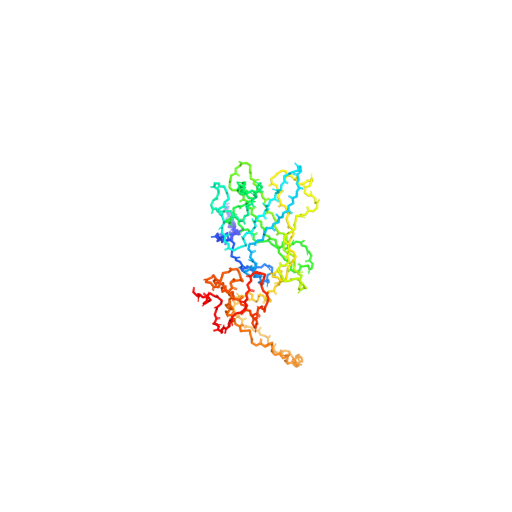Protein AF-L8H7G8-F1 (afdb_monomer_lite)

Secondary structure (DSSP, 8-state):
----------------------S--SEEEETTEEEE-TTPPPEEEEEEETTEEEEEEE-SSS-EEETTEEEEEEEEEETTEEEEEEEEGGG-EEEE--STT---EEEEEE-SSSSPPEEEEEEEE-TT-SS-EEEE-TTGGGSPTTEEEEEEEEGGGS-SE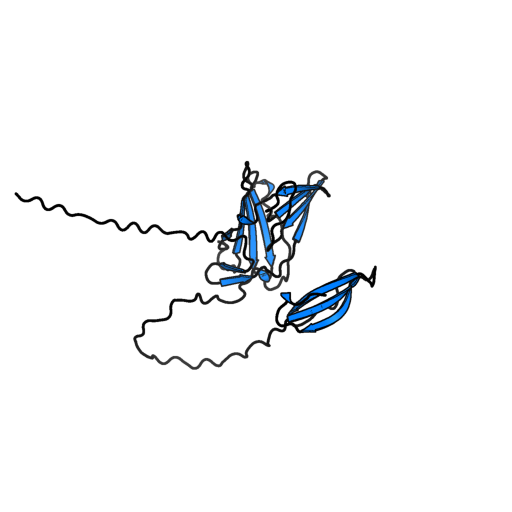E----PPP------PPP---PPPPPPPPPP-EEEEEEEESS-TT-EEEEEEESS--SEETTEEEEEEEEESSGGG---

Structure (mmCIF, N/CA/C/O backbone):
data_AF-L8H7G8-F1
#
_entry.id   AF-L8H7G8-F1
#
loop_
_atom_site.group_PDB
_atom_site.id
_atom_site.type_symbol
_atom_site.label_atom_id
_atom_site.label_alt_id
_atom_site.label_comp_id
_atom_site.label_asym_id
_atom_site.label_entity_id
_atom_site.label_seq_id
_atom_site.pdbx_PDB_ins_code
_atom_site.Cartn_x
_atom_site.Cartn_y
_atom_site.Cartn_z
_atom_site.occupancy
_atom_site.B_iso_or_equiv
_atom_site.auth_seq_id
_atom_site.auth_comp_id
_atom_site.auth_asym_id
_atom_site.auth_atom_id
_atom_site.pdbx_PDB_model_num
ATOM 1 N N . MET A 1 1 ? 37.601 -41.807 48.853 1.00 40.69 1 MET A N 1
ATOM 2 C CA . MET A 1 1 ? 37.490 -40.482 48.204 1.00 40.69 1 MET A CA 1
ATOM 3 C C . MET A 1 1 ? 36.525 -40.602 47.031 1.00 40.69 1 MET A C 1
ATOM 5 O O . MET A 1 1 ? 36.934 -40.959 45.937 1.00 40.69 1 MET A O 1
ATOM 9 N N . THR A 1 2 ? 35.233 -40.406 47.273 1.00 36.12 2 THR A N 1
ATOM 10 C CA . THR A 1 2 ? 34.174 -40.470 46.256 1.00 36.12 2 THR A CA 1
ATOM 11 C C . THR A 1 2 ? 33.926 -39.062 45.721 1.00 36.12 2 THR A C 1
ATOM 13 O O . THR A 1 2 ? 33.506 -38.177 46.460 1.00 36.12 2 THR A O 1
ATOM 16 N N . LYS A 1 3 ? 34.254 -38.826 44.445 1.00 38.16 3 LYS A N 1
ATOM 17 C CA . LYS A 1 3 ? 33.957 -37.567 43.752 1.00 38.16 3 LYS A CA 1
ATOM 18 C C . LYS A 1 3 ? 32.500 -37.597 43.287 1.00 38.16 3 LYS A C 1
ATOM 20 O O . LYS A 1 3 ? 32.173 -38.339 42.366 1.00 38.16 3 LYS A O 1
ATOM 25 N N . SER A 1 4 ? 31.646 -36.792 43.912 1.00 35.59 4 SER A N 1
ATOM 26 C CA . SER A 1 4 ? 30.308 -36.491 43.397 1.00 35.59 4 SER A CA 1
ATOM 27 C C . SER A 1 4 ? 30.425 -35.547 42.202 1.00 35.59 4 SER A C 1
ATOM 29 O O . SER A 1 4 ? 30.935 -34.436 42.339 1.00 35.59 4 SER A O 1
ATOM 31 N N . ALA A 1 5 ? 29.963 -35.986 41.033 1.00 39.31 5 ALA A N 1
ATOM 32 C CA . ALA A 1 5 ? 29.790 -35.131 39.866 1.00 39.31 5 ALA A CA 1
ATOM 33 C C . ALA A 1 5 ? 28.376 -34.536 39.894 1.00 39.31 5 ALA A C 1
ATOM 35 O O . ALA A 1 5 ? 27.388 -35.267 39.879 1.00 39.31 5 ALA A O 1
ATOM 36 N N . ILE A 1 6 ? 28.282 -33.208 39.959 1.00 40.91 6 ILE A N 1
ATOM 37 C CA . ILE A 1 6 ? 27.024 -32.474 39.805 1.00 40.91 6 ILE A CA 1
ATOM 38 C C . ILE A 1 6 ? 26.785 -32.321 38.302 1.00 40.91 6 ILE A C 1
ATOM 40 O O . ILE A 1 6 ? 27.513 -31.600 37.623 1.00 40.91 6 ILE A O 1
ATOM 44 N N . VAL A 1 7 ? 25.782 -33.022 37.778 1.00 38.50 7 VAL A N 1
ATOM 45 C CA . VAL A 1 7 ? 25.320 -32.855 36.396 1.00 38.50 7 VAL A CA 1
ATOM 46 C C . VAL A 1 7 ? 24.325 -31.695 36.378 1.00 38.50 7 VAL A C 1
ATOM 48 O O . VAL A 1 7 ? 23.184 -31.836 36.812 1.00 38.50 7 VAL A O 1
ATOM 51 N N . ALA A 1 8 ? 24.767 -30.527 35.915 1.00 40.47 8 ALA A N 1
ATOM 52 C CA . ALA A 1 8 ? 23.897 -29.377 35.693 1.00 40.47 8 ALA A CA 1
ATOM 53 C C . ALA A 1 8 ? 23.213 -29.512 34.325 1.00 40.47 8 ALA A C 1
ATOM 55 O O . ALA A 1 8 ? 23.873 -29.524 33.287 1.00 40.47 8 ALA A O 1
ATOM 56 N N . THR A 1 9 ? 21.885 -29.622 34.325 1.00 39.22 9 THR A N 1
ATOM 57 C CA . THR A 1 9 ? 21.078 -29.653 33.099 1.00 39.22 9 THR A CA 1
ATOM 58 C C . THR A 1 9 ? 20.724 -28.216 32.724 1.00 39.22 9 THR A C 1
ATOM 60 O O . THR A 1 9 ? 19.925 -27.577 33.404 1.00 39.22 9 THR A O 1
ATOM 63 N N . PHE A 1 10 ? 21.336 -27.686 31.665 1.00 36.03 10 PHE A N 1
ATOM 64 C CA . PHE A 1 10 ? 20.986 -26.376 31.120 1.00 36.03 10 PHE A CA 1
ATOM 65 C C . PHE A 1 10 ? 19.764 -26.518 30.210 1.00 36.03 10 PHE A C 1
ATOM 67 O O . PHE A 1 10 ? 19.859 -27.043 29.102 1.00 36.03 10 PHE A O 1
ATOM 74 N N . VAL A 1 11 ? 18.608 -26.043 30.673 1.00 36.00 11 VAL A N 1
ATOM 75 C CA . VAL A 1 11 ? 17.432 -25.858 29.818 1.00 36.00 11 VAL A CA 1
ATOM 76 C C . VAL A 1 11 ? 17.654 -24.577 29.019 1.00 36.00 11 VAL A C 1
ATOM 78 O O . VAL A 1 11 ? 17.451 -23.471 29.517 1.00 36.00 11 VAL A O 1
ATOM 81 N N . VAL A 1 12 ? 18.125 -24.721 27.781 1.00 39.41 12 VAL A N 1
ATOM 82 C CA . VAL A 1 12 ? 18.197 -23.606 26.835 1.00 39.41 12 VAL A CA 1
ATOM 83 C C . VAL A 1 12 ? 16.775 -23.326 26.357 1.00 39.41 12 VAL A C 1
ATOM 85 O O . VAL A 1 12 ? 16.217 -24.073 25.556 1.00 39.41 12 VAL A O 1
ATOM 88 N N . LEU A 1 13 ? 16.179 -22.247 26.867 1.00 35.09 13 LEU A N 1
ATOM 89 C CA . LEU A 1 13 ? 14.982 -21.639 26.293 1.00 35.09 13 LEU A CA 1
ATOM 90 C C . LEU A 1 13 ? 15.353 -21.086 24.914 1.00 35.09 13 LEU A C 1
ATOM 92 O O . LEU A 1 13 ? 15.759 -19.934 24.771 1.00 35.09 13 LEU A O 1
ATOM 96 N N . VAL A 1 14 ? 15.252 -21.929 23.889 1.00 33.34 14 VAL A N 1
ATOM 97 C CA . VAL A 1 14 ? 15.253 -21.465 22.505 1.00 33.34 14 VAL A CA 1
ATOM 98 C C . VAL A 1 14 ? 13.929 -20.735 22.320 1.00 33.34 14 VAL A C 1
ATOM 100 O O . VAL A 1 14 ? 12.875 -21.360 22.214 1.00 33.34 14 VAL A O 1
ATOM 103 N N . ALA A 1 15 ? 13.972 -19.403 22.343 1.00 36.03 15 ALA A N 1
ATOM 104 C CA . ALA A 1 15 ? 12.866 -18.587 21.876 1.00 36.03 15 ALA A CA 1
ATOM 105 C C . ALA A 1 15 ? 12.671 -18.909 20.390 1.00 36.03 15 ALA A C 1
ATOM 107 O O . ALA A 1 15 ? 13.377 -18.392 19.525 1.00 36.03 15 ALA A O 1
ATOM 108 N N . VAL A 1 16 ? 11.758 -19.834 20.101 1.00 32.34 16 VAL A N 1
ATOM 109 C CA . VAL A 1 16 ? 11.295 -20.082 18.743 1.00 32.34 16 VAL A CA 1
ATOM 110 C C . VAL A 1 16 ? 10.489 -18.850 18.364 1.00 32.34 16 VAL A C 1
ATOM 112 O O . VAL A 1 16 ? 9.306 -18.738 18.682 1.00 32.34 16 VAL A O 1
ATOM 115 N N . SER A 1 17 ? 11.146 -17.887 17.722 1.00 35.25 17 SER A N 1
ATOM 116 C CA . SER A 1 17 ? 10.448 -16.891 16.925 1.00 35.25 17 SER A CA 1
ATOM 117 C C . SER A 1 17 ? 9.691 -17.672 15.862 1.00 35.25 17 SER A C 1
ATOM 119 O O . SER A 1 17 ? 10.284 -18.144 14.893 1.00 35.25 17 SER A O 1
ATOM 121 N N . VAL A 1 18 ? 8.395 -17.885 16.083 1.00 29.55 18 VAL A N 1
ATOM 122 C CA . VAL A 1 18 ? 7.508 -18.430 15.062 1.00 29.55 18 VAL A CA 1
ATOM 123 C C . VAL A 1 18 ? 7.465 -17.379 13.963 1.00 29.55 18 VAL A C 1
ATOM 125 O O . VAL A 1 18 ? 6.725 -16.400 14.043 1.00 29.55 18 VAL A O 1
ATOM 128 N N . VAL A 1 19 ? 8.318 -17.542 12.957 1.00 34.47 19 VAL A N 1
ATOM 129 C CA . VAL A 1 19 ? 8.182 -16.819 11.701 1.00 34.47 19 VAL A CA 1
ATOM 130 C C . VAL A 1 19 ? 6.978 -17.453 11.023 1.00 34.47 19 VAL A C 1
ATOM 132 O O . VAL A 1 19 ? 7.095 -18.460 10.329 1.00 34.47 19 VAL A O 1
ATOM 135 N N . VAL A 1 20 ? 5.791 -16.914 11.308 1.00 34.62 20 VAL A N 1
ATOM 136 C CA . VAL 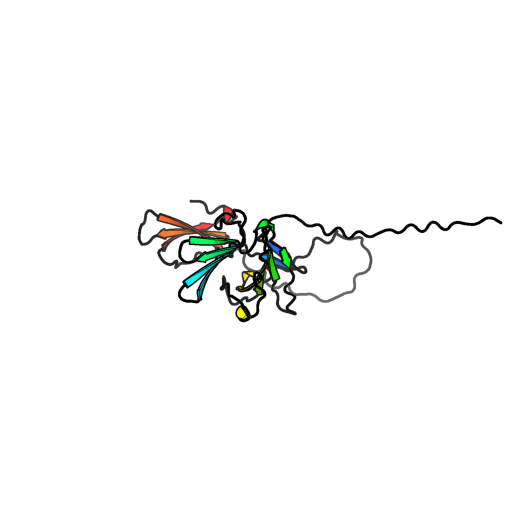A 1 20 ? 4.592 -17.210 10.527 1.00 34.62 20 VAL A CA 1
ATOM 137 C C . VAL A 1 20 ? 4.853 -16.623 9.148 1.00 34.62 20 VAL A C 1
ATOM 139 O O . VAL A 1 20 ? 4.704 -15.426 8.922 1.00 34.62 20 VAL A O 1
ATOM 142 N N . GLN A 1 21 ? 5.347 -17.466 8.251 1.00 37.34 21 GLN A N 1
ATOM 143 C CA . GLN A 1 21 ? 5.589 -17.126 6.862 1.00 37.34 21 GLN A CA 1
ATOM 144 C C . GLN A 1 21 ? 4.241 -17.149 6.135 1.00 37.34 21 GLN A C 1
ATOM 146 O O . GLN A 1 21 ? 3.824 -18.159 5.579 1.00 37.34 21 GLN A O 1
ATOM 151 N N . ALA A 1 22 ? 3.532 -16.029 6.207 1.00 36.34 22 ALA A N 1
ATOM 152 C CA . ALA A 1 22 ? 2.385 -15.712 5.376 1.00 36.34 22 ALA A CA 1
ATOM 153 C C . ALA A 1 22 ? 2.662 -14.320 4.805 1.00 36.34 22 ALA A C 1
ATOM 155 O O . ALA A 1 22 ? 3.043 -13.429 5.566 1.00 36.34 22 ALA A O 1
ATOM 156 N N . GLY A 1 23 ? 2.516 -14.130 3.487 1.00 49.00 23 GLY A N 1
ATOM 157 C CA . GLY A 1 23 ? 2.543 -12.789 2.883 1.00 49.00 23 GLY A CA 1
ATOM 158 C C . GLY A 1 23 ? 1.614 -11.835 3.649 1.00 49.00 23 GLY A C 1
ATOM 159 O O . GLY A 1 23 ? 0.759 -12.318 4.393 1.00 49.00 23 GLY A O 1
ATOM 160 N N . PRO A 1 24 ? 1.784 -10.505 3.552 1.00 56.94 24 PRO A N 1
ATOM 161 C CA . PRO A 1 24 ? 1.183 -9.552 4.468 1.00 56.94 24 PRO A CA 1
ATOM 162 C C . PRO A 1 24 ? -0.324 -9.754 4.511 1.00 56.94 24 PRO A C 1
ATOM 164 O O . PRO A 1 24 ? -1.087 -9.392 3.621 1.00 56.94 24 PRO A O 1
ATOM 167 N N . ILE A 1 25 ? -0.739 -10.372 5.607 1.00 69.06 25 ILE A N 1
ATOM 168 C CA . ILE A 1 25 ? -2.124 -10.453 5.999 1.00 69.06 25 ILE A CA 1
ATOM 169 C C . ILE A 1 25 ? -2.516 -9.002 6.253 1.00 69.06 25 ILE A C 1
ATOM 171 O O . ILE A 1 25 ? -1.905 -8.332 7.087 1.00 69.06 25 ILE A O 1
ATOM 175 N N . CYS A 1 26 ? -3.528 -8.504 5.546 1.00 84.12 26 CYS A N 1
ATOM 176 C CA . CYS A 1 26 ? -4.008 -7.129 5.715 1.00 84.12 26 CYS A CA 1
ATOM 177 C C . CYS A 1 26 ? -4.650 -6.844 7.069 1.00 84.12 26 CYS A C 1
ATOM 179 O O . CYS A 1 26 ? -5.067 -5.724 7.352 1.00 84.12 26 CYS A O 1
ATOM 181 N N . ARG A 1 27 ? -4.696 -7.864 7.920 1.00 86.06 27 ARG A N 1
ATOM 182 C CA . ARG A 1 27 ? -5.109 -7.796 9.305 1.00 86.06 27 ARG A CA 1
ATOM 183 C C . ARG A 1 27 ? -4.017 -8.387 10.161 1.00 86.06 27 ARG A C 1
ATOM 185 O O . ARG A 1 27 ? -3.708 -9.569 10.025 1.00 86.06 27 ARG A O 1
ATOM 192 N N . TYR A 1 28 ? -3.460 -7.589 11.058 1.00 82.38 28 TYR A N 1
ATOM 193 C CA . TYR A 1 28 ? -2.387 -8.078 11.907 1.00 82.38 28 TYR A CA 1
ATOM 194 C C . TYR A 1 28 ? -2.461 -7.489 13.316 1.00 82.38 28 TYR A C 1
ATOM 196 O O . TYR A 1 28 ? -2.685 -6.283 13.477 1.00 82.38 28 TYR A O 1
ATOM 204 N N . PRO A 1 29 ? -2.294 -8.322 14.359 1.00 79.25 29 PRO A N 1
ATOM 205 C CA . PRO A 1 29 ? -2.178 -7.834 15.718 1.00 79.25 29 PRO A CA 1
ATOM 206 C C . PRO A 1 29 ? -0.780 -7.246 15.952 1.00 79.25 29 PRO A C 1
ATOM 208 O O . PRO A 1 29 ? 0.226 -7.947 15.868 1.00 79.25 29 PRO A O 1
ATOM 211 N N . VAL A 1 30 ? -0.704 -5.968 16.313 1.00 78.25 30 VAL A N 1
ATOM 212 C CA . VAL A 1 30 ? 0.537 -5.297 16.719 1.00 78.25 30 VAL A CA 1
ATOM 213 C C . VAL A 1 30 ? 0.344 -4.753 18.131 1.00 78.25 30 VAL A C 1
ATOM 215 O O . VAL A 1 30 ? -0.597 -4.011 18.396 1.00 78.25 30 VAL A O 1
ATOM 218 N N . ASN A 1 31 ? 1.217 -5.138 19.067 1.00 74.69 31 ASN A N 1
ATOM 219 C CA . ASN A 1 31 ? 1.194 -4.666 20.461 1.00 74.69 31 ASN A CA 1
ATOM 220 C C . ASN A 1 31 ? -0.173 -4.812 21.173 1.00 74.69 31 ASN A C 1
ATOM 222 O O . ASN A 1 31 ? -0.567 -3.947 21.951 1.00 74.69 31 ASN A O 1
ATOM 226 N N . GLY A 1 32 ? -0.915 -5.894 20.905 1.00 74.31 32 GLY A N 1
ATOM 227 C CA . GLY A 1 32 ? -2.235 -6.137 21.512 1.00 74.31 32 GLY A CA 1
ATOM 228 C C . GLY A 1 32 ? -3.394 -5.369 20.864 1.00 74.31 32 GLY A C 1
ATOM 229 O O . GLY A 1 32 ? -4.529 -5.443 21.333 1.00 74.31 32 GLY A O 1
ATOM 230 N N . TYR A 1 33 ? -3.140 -4.666 19.765 1.00 79.62 33 TYR A N 1
ATOM 231 C CA . TYR A 1 33 ? -4.162 -4.022 18.954 1.00 79.62 33 TYR A CA 1
ATOM 232 C C . TYR A 1 33 ? -4.275 -4.712 17.603 1.00 79.62 33 TYR A C 1
ATOM 234 O O . TYR A 1 33 ? -3.263 -5.041 16.992 1.00 79.62 33 TYR A O 1
ATOM 242 N N . LEU A 1 34 ? -5.501 -4.927 17.130 1.00 83.44 34 LEU A N 1
ATOM 243 C CA . LEU A 1 34 ? -5.730 -5.416 15.775 1.00 83.44 34 LEU A CA 1
ATOM 244 C C . LEU A 1 34 ? -5.797 -4.224 14.823 1.00 83.44 34 LEU A C 1
ATOM 246 O O . LEU A 1 34 ? -6.575 -3.297 15.055 1.00 83.44 34 LEU A O 1
ATOM 250 N N . TYR A 1 35 ? -5.012 -4.287 13.754 1.00 85.69 35 TYR A N 1
ATOM 251 C CA . TYR A 1 35 ? -5.037 -3.338 12.646 1.00 85.69 35 TYR A CA 1
ATOM 252 C C . TYR A 1 35 ? -5.633 -4.008 11.412 1.00 85.69 35 TYR A C 1
ATOM 254 O O . TYR A 1 35 ? -5.415 -5.203 11.212 1.00 85.69 35 TYR A O 1
ATOM 262 N N . ASP A 1 36 ? -6.385 -3.254 10.610 1.00 87.81 36 ASP A N 1
ATOM 263 C CA . ASP A 1 36 ? -6.990 -3.729 9.363 1.00 87.81 36 ASP A CA 1
ATOM 264 C C . ASP A 1 36 ? -6.788 -2.696 8.252 1.00 87.81 36 ASP A C 1
ATOM 266 O O . ASP A 1 36 ? -7.454 -1.662 8.217 1.00 87.81 36 ASP A O 1
ATOM 270 N N . ILE A 1 37 ? -5.872 -3.005 7.337 1.00 88.88 37 ILE A N 1
ATOM 271 C CA . ILE A 1 37 ? -5.591 -2.206 6.142 1.00 88.88 37 ILE A CA 1
ATOM 272 C C . ILE A 1 37 ? -6.238 -2.764 4.879 1.00 88.88 37 ILE A C 1
ATOM 274 O O . ILE A 1 37 ? -5.983 -2.244 3.800 1.00 88.88 37 ILE A O 1
ATOM 278 N N . THR A 1 38 ? -7.113 -3.766 4.990 1.00 85.50 38 THR A N 1
ATOM 279 C CA . THR A 1 38 ? -7.889 -4.283 3.847 1.00 85.50 38 THR A CA 1
ATOM 280 C C . THR A 1 38 ? -8.626 -3.185 3.064 1.00 85.50 38 THR A C 1
ATOM 282 O O . THR A 1 38 ? -8.697 -3.279 1.842 1.00 85.50 38 THR A O 1
ATOM 285 N N . PRO A 1 39 ? -9.156 -2.119 3.703 1.00 84.94 39 PRO A N 1
ATOM 286 C CA . PRO A 1 39 ? -9.807 -1.034 2.968 1.00 84.94 39 PRO A CA 1
ATOM 287 C C . PRO A 1 39 ? -8.857 -0.162 2.133 1.00 84.94 39 PRO A C 1
ATOM 289 O O . PRO A 1 39 ? -9.328 0.624 1.309 1.00 84.94 39 PRO A O 1
ATOM 292 N N . LEU A 1 40 ? -7.541 -0.246 2.358 1.00 83.31 40 LEU A N 1
ATOM 293 C CA . LEU A 1 40 ? -6.572 0.491 1.559 1.00 83.31 40 LEU A CA 1
ATOM 294 C C . LEU A 1 40 ? -6.450 -0.161 0.182 1.00 83.31 40 LEU A C 1
ATOM 296 O O . LEU A 1 40 ? -6.107 -1.332 0.046 1.00 83.31 40 LEU A O 1
ATOM 300 N N . GLN A 1 41 ? -6.722 0.632 -0.848 1.00 76.44 41 GLN A N 1
ATOM 301 C CA . GLN A 1 41 ? -6.501 0.240 -2.235 1.00 76.44 41 GLN A CA 1
ATOM 302 C C . GLN A 1 41 ? -5.079 0.591 -2.672 1.00 76.44 41 GLN A C 1
ATOM 304 O O . GLN A 1 41 ? -4.361 1.326 -1.985 1.00 76.44 41 GLN A O 1
ATOM 309 N N . ALA A 1 42 ? -4.700 0.080 -3.844 1.00 75.44 42 ALA A N 1
ATOM 310 C CA . ALA A 1 42 ? -3.478 0.466 -4.527 1.00 75.44 42 ALA A CA 1
ATOM 311 C C . ALA A 1 42 ? -3.333 1.992 -4.564 1.00 75.44 42 ALA A C 1
ATOM 313 O O . ALA A 1 42 ? -4.232 2.695 -5.033 1.00 75.44 42 ALA A O 1
ATOM 314 N N . TYR A 1 43 ? -2.209 2.501 -4.063 1.00 78.00 43 TYR A N 1
ATOM 315 C CA . TYR A 1 43 ? -1.990 3.940 -3.961 1.00 78.00 43 TYR A CA 1
ATOM 316 C C . TYR A 1 43 ? -0.743 4.357 -4.746 1.00 78.00 43 TYR A C 1
ATOM 318 O O . TYR A 1 43 ? 0.363 3.934 -4.389 1.00 78.00 43 TYR A O 1
ATOM 326 N N . PRO A 1 44 ? -0.894 5.175 -5.806 1.00 81.12 44 PRO A N 1
ATOM 327 C CA . PRO A 1 44 ? 0.232 5.734 -6.530 1.00 81.12 44 PRO A CA 1
ATOM 328 C C . PRO A 1 44 ? 0.738 7.013 -5.849 1.00 81.12 44 PRO A C 1
ATOM 330 O O . PRO A 1 44 ? -0.019 7.940 -5.564 1.00 81.12 44 PRO A O 1
ATOM 333 N N . VAL A 1 45 ? 2.046 7.097 -5.649 1.00 81.31 45 VAL A N 1
ATOM 334 C CA . VAL A 1 45 ? 2.765 8.306 -5.239 1.00 81.31 45 VAL A CA 1
ATOM 335 C C . VAL A 1 45 ? 3.586 8.772 -6.421 1.00 81.31 45 VAL A C 1
ATOM 337 O O . VAL A 1 45 ? 4.353 7.993 -6.977 1.00 81.31 45 VAL A O 1
ATOM 340 N N . GLN A 1 46 ? 3.430 10.032 -6.814 1.00 82.44 46 GLN A N 1
ATOM 341 C CA . GLN A 1 46 ? 4.134 10.592 -7.963 1.00 82.44 46 GLN A CA 1
ATOM 342 C C . GLN A 1 46 ? 5.012 11.756 -7.535 1.00 82.44 46 GLN A C 1
ATOM 344 O O . GLN A 1 46 ? 4.579 12.618 -6.770 1.00 82.44 46 GLN A O 1
ATOM 349 N N . TRP A 1 47 ? 6.227 11.809 -8.068 1.00 77.75 47 TRP A N 1
ATOM 350 C CA . TRP A 1 47 ? 7.084 12.979 -7.950 1.00 77.75 47 TRP A CA 1
ATOM 351 C C . TRP A 1 47 ? 7.955 13.144 -9.190 1.00 77.75 47 TRP A C 1
ATOM 353 O O . TRP A 1 47 ? 8.247 12.194 -9.915 1.00 77.75 47 TRP A O 1
ATOM 363 N N . ASN A 1 48 ? 8.373 14.383 -9.432 1.00 77.38 48 ASN A N 1
ATOM 364 C CA . ASN A 1 48 ? 9.269 14.710 -10.530 1.00 77.38 48 ASN A CA 1
ATOM 365 C C . ASN A 1 48 ? 10.682 14.883 -9.983 1.00 77.38 48 ASN A C 1
ATOM 367 O O . ASN A 1 48 ? 10.907 15.597 -9.007 1.00 77.38 48 ASN A O 1
ATOM 371 N N . THR A 1 49 ? 11.655 14.232 -10.603 1.00 70.50 49 THR A N 1
ATOM 372 C CA . THR A 1 49 ? 13.066 14.344 -10.228 1.00 70.50 49 THR A CA 1
ATOM 373 C C . THR A 1 49 ? 13.910 14.298 -11.492 1.00 70.50 49 THR A C 1
ATOM 375 O O . THR A 1 49 ? 13.706 13.443 -12.346 1.00 70.50 49 THR A O 1
ATOM 378 N N . PHE A 1 50 ? 14.813 15.271 -11.651 1.00 71.94 50 PHE A N 1
ATOM 379 C CA . PHE A 1 50 ? 15.663 15.429 -12.844 1.00 71.94 50 PHE A CA 1
ATOM 380 C C . PHE A 1 50 ? 14.899 15.403 -14.186 1.00 71.94 50 PHE A C 1
ATOM 382 O O . PHE A 1 50 ? 15.380 14.855 -15.172 1.00 71.94 50 PHE A O 1
ATOM 389 N N . GLY A 1 51 ? 13.692 15.978 -14.228 1.00 76.94 51 GLY A N 1
ATOM 390 C CA . GLY A 1 51 ? 12.860 16.004 -15.439 1.00 76.94 51 GLY A CA 1
ATOM 391 C C . GLY A 1 51 ? 12.181 14.673 -15.785 1.00 76.94 51 GLY A C 1
ATOM 392 O O . GLY A 1 51 ? 11.559 14.575 -16.838 1.00 76.94 51 GLY A O 1
ATOM 393 N N . GLN A 1 52 ? 12.267 13.666 -14.911 1.00 79.06 52 GLN A N 1
ATOM 394 C CA . GLN A 1 52 ? 11.550 12.397 -15.037 1.00 79.06 52 GLN A CA 1
ATOM 395 C C . GLN A 1 52 ? 10.440 12.303 -13.988 1.00 79.06 52 GLN A C 1
ATOM 397 O O . GLN A 1 52 ? 10.634 12.684 -12.831 1.00 79.06 52 GLN A O 1
ATOM 402 N N . THR A 1 53 ? 9.284 11.773 -14.390 1.00 82.06 53 THR A N 1
ATOM 403 C CA . THR A 1 53 ? 8.192 11.431 -13.472 1.00 82.06 53 THR A CA 1
ATOM 404 C C . THR A 1 53 ? 8.404 10.021 -12.948 1.00 82.06 53 THR A C 1
ATOM 406 O O . THR A 1 53 ? 8.406 9.052 -13.712 1.00 82.06 53 THR A O 1
ATOM 409 N N . ILE A 1 54 ? 8.573 9.925 -11.635 1.00 83.31 54 ILE A N 1
ATOM 410 C CA . ILE A 1 54 ? 8.664 8.671 -10.905 1.00 83.31 54 ILE A CA 1
ATOM 411 C C . ILE A 1 54 ? 7.308 8.420 -10.259 1.00 83.31 54 ILE A C 1
ATOM 413 O O . ILE A 1 54 ? 6.771 9.293 -9.574 1.00 83.31 54 ILE A O 1
ATOM 417 N N . VAL A 1 55 ? 6.760 7.227 -10.480 1.00 86.12 55 VAL A N 1
ATOM 418 C CA . VAL A 1 55 ? 5.528 6.772 -9.831 1.00 86.12 55 VAL A CA 1
ATOM 419 C C . VAL A 1 55 ? 5.853 5.552 -8.992 1.00 86.12 55 VAL A C 1
ATOM 421 O O . VAL A 1 55 ? 6.389 4.580 -9.505 1.00 86.12 55 VAL A O 1
ATOM 424 N N . VAL A 1 56 ? 5.520 5.571 -7.711 1.00 88.50 56 VAL A N 1
ATOM 425 C CA . VAL A 1 56 ? 5.591 4.397 -6.845 1.00 88.50 56 VAL A CA 1
ATOM 426 C C . VAL A 1 56 ? 4.185 3.935 -6.534 1.00 88.50 56 VAL A C 1
ATOM 428 O O . VAL A 1 56 ? 3.383 4.714 -6.036 1.00 88.50 56 VAL A O 1
ATOM 431 N N . THR A 1 57 ? 3.886 2.674 -6.819 1.00 89.12 57 THR A N 1
ATOM 432 C CA . THR A 1 57 ? 2.590 2.069 -6.497 1.00 89.12 57 THR A CA 1
ATOM 433 C C . THR A 1 57 ? 2.788 1.005 -5.436 1.00 89.12 57 THR A C 1
ATOM 435 O O . THR A 1 57 ? 3.648 0.139 -5.596 1.00 89.12 57 THR A O 1
ATOM 438 N N . TYR A 1 58 ? 1.995 1.062 -4.371 1.00 90.38 58 TYR A N 1
ATOM 439 C CA . TYR A 1 58 ? 1.966 0.055 -3.313 1.00 90.38 58 TYR A CA 1
ATOM 440 C C . TYR A 1 58 ? 0.607 -0.640 -3.262 1.00 90.38 58 TYR A C 1
ATOM 442 O O . TYR A 1 58 ? -0.419 0.042 -3.289 1.00 90.38 58 TYR A O 1
ATOM 450 N N . HIS A 1 59 ? 0.617 -1.971 -3.152 1.00 87.94 59 HIS A N 1
ATOM 451 C CA . HIS A 1 59 ? -0.574 -2.806 -2.983 1.00 87.94 59 HIS A CA 1
ATOM 452 C C . HIS A 1 59 ? -0.533 -3.470 -1.596 1.00 87.94 59 HIS A C 1
ATOM 454 O O . HIS A 1 59 ? 0.303 -4.341 -1.359 1.00 87.94 59 HIS A O 1
ATOM 460 N N . PRO A 1 60 ? -1.408 -3.069 -0.653 1.00 85.50 60 PRO A N 1
ATOM 461 C CA . PRO A 1 60 ? -1.317 -3.535 0.731 1.00 85.50 60 PRO A CA 1
ATOM 462 C C . PRO A 1 60 ? -1.589 -5.031 0.934 1.00 85.50 60 PRO A C 1
ATOM 464 O O . PRO A 1 60 ? -1.010 -5.628 1.839 1.00 85.50 60 PRO A O 1
ATOM 467 N N . CYS A 1 61 ? -2.475 -5.616 0.122 1.00 85.25 61 CYS A N 1
ATOM 468 C CA . CYS A 1 61 ? -3.077 -6.932 0.384 1.00 85.25 61 CYS A CA 1
ATOM 469 C C . CYS A 1 61 ? -2.818 -7.984 -0.683 1.00 85.25 61 CYS A C 1
ATOM 471 O O . CYS A 1 61 ? -3.297 -9.109 -0.555 1.00 85.25 61 CYS A O 1
ATOM 473 N N . GLU A 1 62 ? -2.091 -7.632 -1.733 1.00 87.19 62 GLU A N 1
ATOM 474 C CA . GLU A 1 62 ? -1.818 -8.534 -2.840 1.00 87.19 62 GLU A CA 1
ATOM 475 C C . GLU A 1 62 ? -0.434 -8.252 -3.429 1.00 87.19 62 GLU A C 1
ATOM 477 O O . GLU A 1 62 ? -0.004 -7.093 -3.461 1.00 87.19 62 GLU A O 1
ATOM 482 N N . PRO A 1 63 ? 0.269 -9.294 -3.898 1.00 89.38 63 PRO A N 1
ATOM 483 C CA . PRO A 1 63 ? 1.483 -9.105 -4.666 1.00 89.38 63 PRO A CA 1
ATOM 484 C C . PRO A 1 63 ? 1.143 -8.522 -6.039 1.00 89.38 63 PRO A C 1
ATOM 486 O O . PRO A 1 63 ? 0.123 -8.853 -6.645 1.00 89.38 63 PRO A O 1
ATOM 489 N N . ILE A 1 64 ? 2.047 -7.703 -6.563 1.00 88.81 64 ILE A N 1
ATOM 490 C CA . ILE A 1 64 ? 1.984 -7.182 -7.926 1.00 88.81 64 ILE A CA 1
ATOM 491 C C . ILE A 1 64 ? 3.199 -7.599 -8.741 1.00 88.81 64 ILE A C 1
ATOM 493 O O . ILE A 1 64 ? 4.285 -7.850 -8.213 1.00 88.81 64 ILE A O 1
ATOM 497 N N . ALA A 1 65 ? 3.019 -7.622 -10.059 1.00 90.44 65 ALA A N 1
ATOM 498 C CA . ALA A 1 65 ? 4.130 -7.718 -10.987 1.00 90.44 65 ALA A CA 1
ATOM 499 C C . ALA A 1 65 ? 4.823 -6.353 -11.130 1.00 90.44 65 ALA A C 1
ATOM 501 O O . ALA A 1 65 ? 4.168 -5.328 -11.321 1.00 90.44 65 ALA A O 1
ATOM 502 N N . CYS A 1 66 ? 6.152 -6.344 -11.067 1.00 92.00 66 CYS A N 1
ATOM 503 C CA . CYS A 1 66 ? 6.984 -5.165 -11.258 1.00 92.00 66 CYS A CA 1
ATOM 504 C C . CYS A 1 66 ? 8.244 -5.515 -12.054 1.00 92.00 66 CYS A C 1
ATOM 506 O O . CYS A 1 66 ? 9.216 -6.063 -11.524 1.00 92.00 66 CYS A O 1
ATOM 508 N N . GLY A 1 67 ? 8.220 -5.215 -13.352 1.00 89.06 67 GLY A N 1
ATOM 509 C CA . GLY A 1 67 ? 9.270 -5.644 -14.269 1.00 89.06 67 GLY A CA 1
ATOM 510 C C . GLY A 1 67 ? 9.334 -7.171 -14.297 1.00 89.06 67 GLY A C 1
ATOM 511 O O . GLY A 1 67 ? 8.356 -7.823 -14.649 1.00 89.06 67 GLY A O 1
ATOM 512 N N . ASN A 1 68 ? 10.468 -7.735 -13.876 1.00 89.62 68 ASN A N 1
ATOM 513 C CA . ASN A 1 68 ? 10.666 -9.188 -13.798 1.00 89.62 68 ASN A CA 1
ATOM 514 C C . ASN A 1 68 ? 10.245 -9.802 -12.452 1.00 89.62 68 ASN A C 1
ATOM 516 O O . ASN A 1 68 ? 10.266 -11.023 -12.310 1.00 89.62 68 ASN A O 1
ATOM 520 N N . ALA A 1 69 ? 9.913 -8.986 -11.449 1.00 89.94 69 ALA A N 1
ATOM 521 C CA . ALA A 1 69 ? 9.442 -9.477 -10.161 1.00 89.94 69 ALA A CA 1
ATOM 522 C C . ALA A 1 69 ? 7.934 -9.747 -10.222 1.00 89.94 69 ALA A C 1
ATOM 524 O O . ALA A 1 69 ? 7.182 -8.923 -10.734 1.00 89.94 69 ALA A O 1
ATOM 525 N N . THR A 1 70 ? 7.486 -10.885 -9.692 1.00 91.12 70 THR A N 1
ATOM 526 C CA . THR A 1 70 ? 6.059 -11.272 -9.637 1.00 91.12 70 THR A CA 1
ATOM 527 C C . THR A 1 70 ? 5.473 -11.220 -8.228 1.00 91.12 70 THR A C 1
ATOM 529 O O . THR A 1 70 ? 4.278 -11.424 -8.053 1.00 91.12 70 THR A O 1
ATOM 532 N N . ASP A 1 71 ? 6.319 -10.990 -7.228 1.00 91.38 71 ASP A N 1
ATOM 533 C CA . ASP A 1 71 ? 5.967 -10.955 -5.810 1.00 91.38 71 ASP A CA 1
ATOM 534 C C . ASP A 1 71 ? 6.328 -9.587 -5.228 1.00 91.38 71 ASP A C 1
ATOM 536 O O . ASP A 1 71 ? 6.968 -9.507 -4.194 1.00 91.38 71 ASP A O 1
ATOM 540 N N . SER A 1 72 ? 6.023 -8.481 -5.906 1.00 92.50 72 SER A N 1
ATOM 541 C CA . SER A 1 72 ? 6.350 -7.147 -5.390 1.00 92.50 72 SER A CA 1
ATOM 542 C C . SER A 1 72 ? 5.229 -6.622 -4.499 1.00 92.50 72 SER A C 1
ATOM 544 O O . SER A 1 72 ? 4.071 -6.648 -4.892 1.00 92.50 72 SER A O 1
ATOM 546 N N . ALA A 1 73 ? 5.553 -6.072 -3.328 1.00 91.56 73 ALA A N 1
ATOM 547 C CA . ALA A 1 73 ? 4.600 -5.255 -2.562 1.00 91.56 73 ALA A CA 1
ATOM 548 C C . ALA A 1 73 ? 4.458 -3.854 -3.165 1.00 91.56 73 ALA A C 1
ATOM 550 O O . ALA A 1 73 ? 3.435 -3.179 -3.035 1.00 91.56 73 ALA A O 1
ATOM 551 N N . MET A 1 74 ? 5.545 -3.391 -3.781 1.00 92.06 74 MET A N 1
ATOM 552 C CA . MET A 1 74 ? 5.685 -2.031 -4.254 1.00 92.06 74 MET A CA 1
ATOM 553 C C . MET A 1 74 ? 6.530 -1.991 -5.520 1.00 92.06 74 MET A C 1
ATOM 555 O O . MET A 1 74 ? 7.561 -2.660 -5.613 1.00 92.06 74 MET A O 1
ATOM 559 N N . CYS A 1 75 ? 6.097 -1.178 -6.477 1.00 91.31 75 CYS A N 1
ATOM 560 C CA . CYS A 1 75 ? 6.748 -1.032 -7.768 1.00 91.31 75 CYS A CA 1
ATOM 561 C C . CYS A 1 75 ? 7.043 0.432 -8.064 1.00 91.31 75 CYS A C 1
ATOM 563 O O . CYS A 1 75 ? 6.154 1.276 -7.935 1.00 91.31 75 CYS A O 1
ATOM 565 N N . ILE A 1 76 ? 8.276 0.723 -8.481 1.00 90.00 76 ILE A N 1
ATOM 566 C CA . ILE A 1 76 ? 8.636 2.020 -9.055 1.00 90.00 76 ILE A CA 1
ATOM 567 C C . ILE A 1 76 ? 8.466 1.972 -10.573 1.00 90.00 76 ILE A C 1
ATOM 569 O O . ILE A 1 76 ? 8.869 1.009 -11.216 1.00 90.00 76 ILE A O 1
ATOM 573 N N . TYR A 1 77 ? 7.901 3.024 -11.147 1.00 88.06 77 TYR A N 1
ATOM 574 C CA . TYR A 1 77 ? 7.707 3.219 -12.576 1.00 88.06 77 TYR A CA 1
ATOM 575 C C . TYR A 1 77 ? 8.434 4.487 -13.010 1.00 88.06 77 TYR A C 1
ATOM 577 O O . TYR A 1 77 ? 8.369 5.520 -12.335 1.00 88.06 77 TYR A O 1
ATOM 585 N N . TYR A 1 78 ? 9.090 4.405 -14.163 1.00 85.44 78 TYR A N 1
ATOM 586 C CA . TYR A 1 78 ? 9.710 5.544 -14.832 1.00 85.44 78 TYR A CA 1
ATOM 587 C C . TYR A 1 78 ? 8.834 5.897 -16.037 1.00 85.44 78 TYR A C 1
ATOM 589 O O . TYR A 1 78 ? 8.896 5.255 -17.088 1.00 85.44 78 TYR A O 1
ATOM 597 N N . GLY A 1 79 ? 7.936 6.869 -15.862 1.00 80.94 79 GLY A N 1
ATOM 598 C CA . GLY A 1 79 ? 6.852 7.107 -16.817 1.00 80.94 79 GLY A CA 1
ATOM 599 C C . GLY A 1 79 ? 5.868 5.929 -16.874 1.00 80.94 79 GLY A C 1
ATOM 600 O O . GLY A 1 79 ? 5.248 5.597 -15.870 1.00 80.94 79 GLY A O 1
ATOM 601 N N . VAL A 1 80 ? 5.711 5.314 -18.053 1.00 76.62 80 VAL A N 1
ATOM 602 C CA . VAL A 1 80 ? 4.775 4.189 -18.288 1.00 76.62 80 VAL A CA 1
ATOM 603 C C . VAL A 1 80 ? 5.424 2.808 -18.176 1.00 76.62 80 VAL A C 1
ATOM 605 O O . VAL A 1 80 ? 4.729 1.798 -18.244 1.00 76.62 80 VAL A O 1
ATOM 608 N N . GLN A 1 81 ? 6.751 2.742 -18.042 1.00 81.00 81 GLN A N 1
ATOM 609 C CA . GLN A 1 81 ? 7.465 1.470 -17.970 1.00 81.00 81 GLN A CA 1
ATOM 610 C C . GLN A 1 81 ? 7.630 1.038 -16.509 1.00 81.00 81 GLN A C 1
ATOM 612 O O . GLN A 1 81 ? 8.053 1.859 -15.683 1.00 81.00 81 GLN A O 1
ATOM 617 N N . PRO A 1 82 ? 7.322 -0.231 -16.173 1.00 80.44 82 PRO A N 1
ATOM 618 C CA . PRO A 1 82 ? 7.639 -0.758 -14.859 1.00 80.44 82 PRO A CA 1
ATOM 619 C C . PRO A 1 82 ? 9.157 -0.758 -14.690 1.00 80.44 82 PRO A C 1
ATOM 621 O O . PRO A 1 82 ? 9.895 -1.251 -15.542 1.00 80.44 82 PRO A O 1
ATOM 624 N N . GLY A 1 83 ? 9.611 -0.150 -13.602 1.00 85.06 83 GLY A N 1
ATOM 625 C CA . GLY A 1 83 ? 11.001 -0.156 -13.187 1.00 85.06 83 GLY A CA 1
ATOM 626 C C . GLY A 1 83 ? 11.292 -1.402 -12.359 1.00 85.06 83 GLY A C 1
ATOM 627 O O . GLY A 1 83 ? 11.276 -2.523 -12.863 1.00 85.06 83 GLY A O 1
ATOM 628 N N . SER A 1 84 ? 11.564 -1.192 -11.075 1.00 90.44 84 SER A N 1
ATOM 629 C CA . SER A 1 84 ? 12.078 -2.218 -10.165 1.00 90.44 84 SER A CA 1
ATOM 630 C C . SER A 1 84 ? 11.170 -2.450 -8.956 1.00 90.44 84 SER A C 1
ATOM 632 O O . SER A 1 84 ? 10.545 -1.525 -8.432 1.00 90.44 84 SER A O 1
ATOM 634 N N . SER A 1 85 ? 11.146 -3.689 -8.463 1.00 93.25 85 SER A N 1
ATOM 635 C CA . SER A 1 85 ? 10.552 -4.005 -7.158 1.00 93.25 85 SER A CA 1
ATOM 636 C C . SER A 1 85 ? 11.236 -3.182 -6.066 1.00 93.25 85 SER A C 1
ATOM 638 O O . SER A 1 85 ? 12.466 -3.136 -6.008 1.00 93.25 85 SER A O 1
ATOM 640 N N . LEU A 1 86 ? 10.449 -2.561 -5.187 1.00 92.94 86 LEU A N 1
ATOM 641 C CA . LEU A 1 86 ? 10.955 -1.902 -3.978 1.00 92.94 86 LEU A CA 1
ATOM 642 C C . LEU A 1 86 ? 10.856 -2.801 -2.736 1.00 92.94 86 LEU A C 1
ATOM 644 O O . LEU A 1 86 ? 11.162 -2.374 -1.626 1.00 92.94 86 LEU A O 1
ATOM 648 N N . GLY A 1 87 ? 10.444 -4.053 -2.894 1.00 93.38 87 GLY A N 1
ATOM 649 C CA . GLY A 1 87 ? 10.348 -5.003 -1.795 1.00 93.38 87 GLY A CA 1
ATOM 650 C C . GLY A 1 87 ? 9.422 -6.148 -2.149 1.00 93.38 87 GLY A C 1
ATOM 651 O O . GLY A 1 87 ? 8.390 -5.937 -2.794 1.00 93.38 87 GLY A O 1
ATOM 652 N N . ASP A 1 88 ? 9.787 -7.348 -1.712 1.00 92.12 88 ASP A N 1
ATOM 653 C CA . ASP A 1 88 ? 9.004 -8.536 -2.014 1.00 92.12 88 ASP A CA 1
ATOM 654 C C . ASP A 1 88 ? 7.801 -8.603 -1.068 1.00 92.12 88 ASP A C 1
ATOM 656 O O . ASP A 1 88 ? 7.940 -8.415 0.142 1.00 92.12 88 ASP A O 1
ATOM 660 N N . PHE A 1 89 ? 6.611 -8.857 -1.594 1.00 91.81 89 PHE A N 1
ATOM 661 C CA . PHE A 1 89 ? 5.376 -8.969 -0.833 1.00 91.81 89 PHE A CA 1
ATOM 662 C C . PHE A 1 89 ? 5.487 -10.072 0.212 1.00 91.81 89 PHE A C 1
ATOM 664 O O . PHE A 1 89 ? 5.222 -9.816 1.383 1.00 91.81 89 PHE A O 1
ATOM 671 N N . SER A 1 90 ? 6.016 -11.244 -0.143 1.00 89.44 90 SER A N 1
ATOM 672 C CA . SER A 1 90 ? 6.254 -12.340 0.809 1.00 89.44 90 SER A CA 1
ATOM 673 C C . SER A 1 90 ? 7.193 -11.995 1.976 1.00 89.44 90 SER A C 1
ATOM 675 O O . SER A 1 90 ? 7.172 -12.681 2.998 1.00 89.44 90 SER A O 1
ATOM 677 N N . SER A 1 91 ? 7.989 -10.926 1.865 1.00 89.94 91 SER A N 1
ATOM 678 C CA . SER A 1 91 ? 8.889 -10.446 2.924 1.00 89.94 91 SER A CA 1
ATOM 679 C C . SER A 1 91 ? 8.242 -9.440 3.886 1.00 89.94 91 SER A C 1
ATOM 681 O O . SER A 1 91 ? 8.928 -8.872 4.736 1.00 89.94 91 SER A O 1
ATOM 683 N N . GLY A 1 92 ? 6.944 -9.164 3.728 1.00 89.56 92 GLY A N 1
ATOM 684 C CA . GLY A 1 92 ? 6.222 -8.177 4.521 1.00 89.56 92 GLY A CA 1
ATOM 685 C C . GLY A 1 92 ? 6.236 -8.497 6.015 1.00 89.56 92 GLY A C 1
ATOM 686 O O . GLY A 1 92 ? 5.710 -9.515 6.459 1.00 89.56 92 GLY A O 1
ATOM 687 N N . HIS A 1 93 ? 6.790 -7.584 6.810 1.00 87.56 93 HIS A N 1
ATOM 688 C CA . HIS A 1 93 ? 6.839 -7.697 8.264 1.00 87.56 93 HIS A CA 1
ATOM 689 C C . HIS A 1 93 ? 6.151 -6.514 8.940 1.00 87.56 93 HIS A C 1
ATOM 691 O O . HIS A 1 93 ? 6.517 -5.360 8.712 1.00 87.56 93 HIS A O 1
ATOM 697 N N . TRP A 1 94 ? 5.201 -6.818 9.823 1.00 87.88 94 TRP A N 1
ATOM 698 C CA . TRP A 1 94 ? 4.548 -5.845 10.692 1.00 87.88 94 TRP A CA 1
ATOM 699 C C . TRP A 1 94 ? 5.400 -5.590 11.934 1.00 87.88 94 TRP A C 1
ATOM 701 O O . TRP A 1 94 ? 5.819 -6.517 12.628 1.00 87.88 94 TRP A O 1
ATOM 711 N N . LEU A 1 95 ? 5.648 -4.321 12.224 1.00 85.25 95 LEU A N 1
ATOM 712 C CA . LEU A 1 95 ? 6.451 -3.859 13.346 1.00 85.25 95 LEU A CA 1
ATOM 713 C C . LEU A 1 95 ? 5.628 -2.867 14.171 1.00 85.25 95 LEU A C 1
ATOM 715 O O . LEU A 1 95 ? 4.831 -2.097 13.634 1.00 85.25 95 LEU A O 1
ATOM 719 N N . GLY A 1 96 ? 5.861 -2.834 15.484 1.00 80.12 96 GLY A N 1
ATOM 720 C CA . GLY A 1 96 ? 5.361 -1.744 16.324 1.00 80.12 96 GLY A CA 1
ATOM 721 C C . GLY A 1 96 ? 5.845 -0.389 15.801 1.00 80.12 96 GLY A C 1
ATOM 722 O O . GLY A 1 96 ? 6.964 -0.292 15.277 1.00 80.12 96 GLY A O 1
ATOM 723 N N . SER A 1 97 ? 5.018 0.657 15.952 1.00 70.31 97 SER A N 1
ATOM 724 C CA . SER A 1 97 ? 5.355 1.999 15.453 1.00 70.31 97 SER A CA 1
ATOM 725 C C . SER A 1 97 ? 6.727 2.455 15.955 1.00 70.31 97 SER A C 1
ATOM 727 O O . SER A 1 97 ? 7.459 3.103 15.221 1.00 70.31 97 SER A O 1
ATOM 729 N N . GLY A 1 98 ? 7.117 2.077 17.181 1.00 63.12 98 GLY A N 1
ATOM 730 C CA . GLY A 1 98 ? 8.310 2.619 17.841 1.00 63.12 98 GLY A CA 1
ATOM 731 C C . GLY A 1 98 ? 8.185 4.121 18.141 1.00 63.12 98 GLY A C 1
ATOM 732 O O . GLY A 1 98 ? 9.089 4.702 18.731 1.00 63.12 98 GLY A O 1
ATOM 733 N N . LEU A 1 99 ? 7.053 4.725 17.765 1.00 56.03 99 LEU A N 1
ATOM 734 C CA . LEU A 1 99 ? 6.704 6.135 17.853 1.00 56.03 99 LEU A CA 1
ATOM 735 C C . LEU A 1 99 ? 5.744 6.317 19.038 1.00 56.03 99 LEU A C 1
ATOM 737 O O . LEU A 1 99 ? 4.552 6.533 18.857 1.00 56.03 99 LEU A O 1
ATOM 741 N N . GLY A 1 100 ? 6.248 6.149 20.265 1.00 55.28 100 GLY A N 1
ATOM 742 C CA . GLY A 1 100 ? 5.550 6.535 21.503 1.00 55.28 100 GLY A CA 1
ATOM 743 C C . GLY A 1 100 ? 4.046 6.203 21.586 1.00 55.28 100 GLY A C 1
ATOM 744 O O . GLY A 1 100 ? 3.622 5.088 21.294 1.00 55.28 100 GLY A O 1
ATOM 745 N N . ASN A 1 101 ? 3.247 7.181 22.032 1.00 50.00 101 ASN A N 1
ATOM 746 C CA . ASN A 1 101 ? 1.797 7.069 22.258 1.00 50.00 101 ASN A CA 1
ATOM 747 C C . ASN A 1 101 ? 0.954 7.047 20.962 1.00 50.00 101 ASN A C 1
ATOM 749 O O . ASN A 1 101 ? -0.279 7.027 21.040 1.00 50.00 101 ASN A O 1
ATOM 753 N N . ASP A 1 102 ? 1.583 7.049 19.785 1.00 57.00 102 ASP A N 1
ATOM 754 C CA . ASP A 1 102 ? 0.880 7.105 18.509 1.00 57.00 102 ASP A CA 1
ATOM 755 C C . ASP A 1 102 ? 0.457 5.697 18.086 1.00 57.00 102 ASP A C 1
ATOM 757 O O . ASP A 1 102 ? 1.271 4.787 17.907 1.00 57.00 102 ASP A O 1
ATOM 761 N N . LYS A 1 103 ? -0.859 5.513 17.936 1.00 69.75 103 LYS A N 1
ATOM 762 C CA . LYS A 1 103 ? -1.536 4.226 17.708 1.00 69.75 103 LYS A CA 1
ATOM 763 C C . LYS A 1 103 ? -1.317 3.645 16.301 1.00 69.75 103 LYS A C 1
ATOM 765 O O . LYS A 1 103 ? -2.253 3.078 15.756 1.00 69.75 103 LYS A O 1
ATOM 770 N N . GLY A 1 104 ? -0.140 3.803 15.705 1.00 81.69 104 GLY A N 1
ATOM 771 C CA . GLY A 1 104 ? 0.210 3.301 14.373 1.00 81.69 104 GLY A CA 1
ATOM 772 C C . GLY A 1 104 ? 1.016 1.998 14.377 1.00 81.69 104 GLY A C 1
ATOM 773 O O . GLY A 1 104 ? 1.231 1.369 15.415 1.00 81.69 104 GLY A O 1
ATOM 774 N N . PHE A 1 105 ? 1.525 1.616 13.209 1.00 88.94 105 PHE A N 1
ATOM 775 C CA . PHE A 1 105 ? 2.437 0.483 13.020 1.00 88.94 105 PHE A CA 1
ATOM 776 C C . PHE A 1 105 ? 3.379 0.754 11.841 1.00 88.94 105 PHE A C 1
ATOM 778 O O . PHE A 1 105 ? 3.236 1.744 11.129 1.00 88.94 105 PHE A O 1
ATOM 785 N N . ARG A 1 106 ? 4.366 -0.115 11.629 1.00 90.50 106 ARG A N 1
ATOM 786 C CA . ARG A 1 106 ? 5.237 -0.053 10.451 1.00 90.50 106 ARG A CA 1
ATOM 787 C C . ARG A 1 106 ? 5.171 -1.349 9.674 1.00 90.50 106 ARG A C 1
ATOM 789 O O . ARG A 1 106 ? 5.076 -2.419 10.269 1.00 90.50 106 ARG A O 1
ATOM 796 N N . MET A 1 107 ? 5.265 -1.249 8.358 1.00 91.31 107 MET A N 1
ATOM 797 C CA . MET A 1 107 ? 5.473 -2.400 7.487 1.00 91.31 107 MET A CA 1
ATOM 798 C C . MET A 1 107 ? 6.840 -2.299 6.843 1.00 91.31 107 MET A C 1
ATOM 800 O O . MET A 1 107 ? 7.214 -1.232 6.362 1.00 91.31 107 MET A O 1
ATOM 804 N N . ARG A 1 108 ? 7.580 -3.405 6.829 1.00 92.31 108 ARG A N 1
ATOM 805 C CA . ARG A 1 108 ? 8.884 -3.488 6.179 1.00 92.31 108 ARG A CA 1
ATOM 806 C C . ARG A 1 108 ? 8.900 -4.606 5.150 1.00 92.31 108 ARG A C 1
ATOM 808 O O . ARG A 1 108 ? 8.521 -5.726 5.474 1.00 92.31 108 ARG A O 1
ATOM 815 N N . PHE A 1 109 ? 9.412 -4.299 3.967 1.00 93.56 109 PHE A N 1
ATOM 816 C CA . PHE A 1 109 ? 9.604 -5.221 2.852 1.00 93.56 109 PHE A CA 1
ATOM 817 C C . PHE A 1 109 ? 11.075 -5.215 2.442 1.00 93.56 109 PHE A C 1
ATOM 819 O O . PHE A 1 109 ? 11.728 -4.175 2.496 1.00 93.56 109 PHE A O 1
ATOM 826 N N . THR A 1 110 ? 11.601 -6.366 2.043 1.00 92.75 110 THR A N 1
ATOM 827 C CA . THR A 1 110 ? 12.978 -6.544 1.572 1.00 92.75 110 THR A CA 1
ATOM 828 C C . THR A 1 110 ? 12.981 -7.345 0.277 1.00 92.75 110 THR A C 1
ATOM 830 O O . THR A 1 110 ? 12.278 -8.344 0.181 1.00 92.75 110 THR A O 1
ATOM 833 N N . THR A 1 111 ? 13.785 -6.960 -0.709 1.00 92.31 111 THR A N 1
ATOM 834 C CA . THR A 1 111 ? 13.985 -7.798 -1.900 1.00 92.31 111 THR A CA 1
ATOM 835 C C . THR A 1 111 ? 14.942 -8.955 -1.616 1.00 92.31 111 THR A C 1
ATOM 837 O O . THR A 1 111 ? 15.943 -8.797 -0.908 1.00 92.31 111 THR A O 1
ATOM 840 N N . ALA A 1 112 ? 14.700 -10.110 -2.231 1.00 88.44 112 ALA A N 1
ATOM 841 C CA . ALA A 1 112 ? 15.612 -11.249 -2.196 1.00 88.44 112 ALA A CA 1
ATOM 842 C C . ALA A 1 112 ? 16.890 -11.006 -3.022 1.00 88.44 112 ALA A C 1
ATOM 844 O O . ALA A 1 112 ? 17.965 -11.496 -2.666 1.00 88.44 112 ALA A O 1
ATOM 845 N N . SER A 1 113 ? 16.789 -10.232 -4.110 1.00 84.06 113 SER A N 1
ATOM 846 C CA . SER A 1 113 ? 17.902 -9.915 -5.012 1.00 84.06 113 SER A CA 1
ATOM 847 C C . SER A 1 113 ? 18.918 -8.951 -4.394 1.00 84.06 113 SER A C 1
ATOM 849 O O . SER A 1 113 ? 18.569 -8.107 -3.569 1.00 84.06 113 SER A O 1
ATOM 851 N N . LEU A 1 114 ? 20.178 -9.053 -4.836 1.00 83.62 114 LEU A N 1
ATOM 852 C CA . LEU A 1 114 ? 21.252 -8.125 -4.476 1.00 83.62 114 LEU A CA 1
ATOM 853 C C . LEU A 1 114 ? 21.425 -7.017 -5.537 1.00 83.62 114 LEU A C 1
ATOM 855 O O . LEU A 1 114 ? 21.355 -7.325 -6.726 1.00 83.62 114 LEU A O 1
ATOM 859 N N . PRO A 1 115 ? 21.724 -5.764 -5.134 1.00 86.06 115 PRO A N 1
ATOM 860 C CA . PRO A 1 115 ? 21.724 -5.273 -3.753 1.00 86.06 115 PRO A CA 1
ATOM 861 C C . PRO A 1 115 ? 20.309 -5.298 -3.156 1.00 86.06 115 PRO A C 1
ATOM 863 O O . PRO A 1 115 ? 19.332 -5.063 -3.862 1.00 86.06 115 PRO A O 1
ATOM 866 N N . ARG A 1 116 ? 20.204 -5.611 -1.856 1.00 89.62 116 ARG A N 1
ATOM 867 C CA . ARG A 1 116 ? 18.902 -5.707 -1.185 1.00 89.62 116 ARG A CA 1
ATOM 868 C C . ARG A 1 116 ? 18.289 -4.326 -1.047 1.00 89.62 116 ARG A C 1
ATOM 870 O O . ARG A 1 116 ? 18.902 -3.444 -0.449 1.00 89.62 116 ARG A O 1
ATOM 877 N N . ILE A 1 117 ? 17.072 -4.179 -1.549 1.00 91.56 117 ILE A N 1
ATOM 878 C CA . ILE A 1 117 ? 16.240 -3.008 -1.322 1.00 91.56 117 ILE A CA 1
ATOM 879 C C . ILE A 1 117 ? 15.379 -3.277 -0.098 1.00 91.56 117 ILE A C 1
ATOM 881 O O . ILE A 1 117 ? 14.765 -4.336 0.002 1.00 91.56 117 ILE A O 1
ATOM 885 N N . THR A 1 118 ? 15.352 -2.327 0.830 1.00 92.00 118 THR A N 1
ATOM 886 C CA . THR A 1 118 ? 14.462 -2.345 1.990 1.00 92.00 118 THR A CA 1
ATOM 887 C C . THR A 1 118 ? 13.524 -1.156 1.909 1.00 92.00 118 THR A C 1
ATOM 889 O O . THR A 1 118 ? 13.973 -0.016 1.824 1.00 92.00 118 THR A O 1
ATOM 892 N N . THR A 1 119 ? 12.226 -1.414 1.986 1.00 92.50 119 THR A N 1
ATOM 893 C CA . THR A 1 119 ? 11.209 -0.366 2.041 1.00 92.50 119 THR A CA 1
ATOM 894 C C . THR A 1 119 ? 10.452 -0.444 3.349 1.00 92.50 119 THR A C 1
ATOM 896 O O . THR A 1 119 ? 9.973 -1.513 3.726 1.00 92.50 119 THR A O 1
ATOM 899 N N . THR A 1 120 ? 10.331 0.690 4.030 1.00 92.44 120 THR A N 1
ATOM 900 C CA . THR A 1 120 ? 9.551 0.838 5.258 1.00 92.44 120 THR A CA 1
ATOM 901 C C . THR A 1 120 ? 8.407 1.817 5.025 1.00 92.44 120 THR A C 1
ATOM 903 O O . THR A 1 120 ? 8.612 2.910 4.504 1.00 92.44 120 THR A O 1
ATOM 906 N N . ILE A 1 121 ? 7.196 1.425 5.413 1.00 91.81 121 ILE A N 1
ATOM 907 C CA . ILE A 1 121 ? 6.018 2.292 5.428 1.00 91.81 121 ILE A CA 1
ATOM 908 C C . ILE A 1 121 ? 5.607 2.502 6.881 1.00 91.81 121 ILE A C 1
ATOM 910 O O . ILE A 1 121 ? 5.262 1.549 7.583 1.00 91.81 121 ILE A O 1
ATOM 914 N N . ASN A 1 122 ? 5.625 3.754 7.318 1.00 91.75 122 ASN A N 1
ATOM 915 C CA . ASN A 1 122 ? 5.170 4.195 8.624 1.00 91.75 122 ASN A CA 1
ATOM 916 C C . ASN A 1 122 ? 3.683 4.540 8.545 1.00 91.75 122 ASN A C 1
ATOM 918 O O . ASN A 1 122 ? 3.304 5.583 8.016 1.00 91.75 122 ASN A O 1
ATOM 922 N N . PHE A 1 123 ? 2.835 3.653 9.059 1.00 91.44 123 PHE A N 1
ATOM 923 C CA . PHE A 1 123 ? 1.400 3.878 9.151 1.00 91.44 123 PHE A CA 1
ATOM 924 C C . PHE A 1 123 ? 1.078 4.630 10.438 1.00 91.44 123 PHE A C 1
ATOM 926 O O . PHE A 1 123 ? 1.249 4.106 11.540 1.00 91.44 123 PHE A O 1
ATOM 933 N N . THR A 1 124 ? 0.564 5.846 10.294 1.00 91.00 124 THR A N 1
ATOM 934 C CA . THR A 1 124 ? 0.210 6.718 11.416 1.00 91.00 124 THR A CA 1
ATOM 935 C C . THR A 1 124 ? -1.308 6.805 11.524 1.00 91.00 124 THR A C 1
ATOM 937 O O . THR A 1 124 ? -1.982 7.225 10.579 1.00 91.00 124 THR A O 1
ATOM 940 N N . CYS A 1 125 ? -1.851 6.417 12.682 1.00 89.62 125 CYS A N 1
ATOM 941 C CA . CYS A 1 125 ? -3.280 6.534 12.966 1.00 89.62 125 CYS A CA 1
ATOM 942 C C . CYS A 1 125 ? -3.704 8.003 12.958 1.00 89.62 125 CYS A C 1
ATOM 944 O O . CYS A 1 125 ? -3.287 8.783 13.813 1.00 89.62 125 CYS A O 1
ATOM 946 N N . ASP A 1 126 ? -4.578 8.353 12.020 1.00 89.25 126 ASP A N 1
ATOM 947 C CA . ASP A 1 126 ? -5.248 9.645 11.989 1.00 89.25 126 ASP A CA 1
ATOM 948 C C . ASP A 1 126 ? -6.750 9.431 11.750 1.00 89.25 126 ASP A C 1
ATOM 950 O O . ASP A 1 126 ? -7.169 9.234 10.607 1.00 89.25 126 ASP A O 1
ATOM 954 N N . PRO A 1 127 ? -7.584 9.453 12.808 1.00 86.00 127 PRO A N 1
ATOM 955 C CA . PRO A 1 127 ? -9.022 9.220 12.686 1.00 86.00 127 PRO A CA 1
ATOM 956 C C . PRO A 1 127 ? -9.744 10.236 11.792 1.00 86.00 127 PRO A C 1
ATOM 958 O O . PRO A 1 127 ? -10.872 9.977 11.379 1.00 86.00 127 PRO A O 1
ATOM 961 N N . SER A 1 128 ? -9.127 11.390 11.511 1.00 87.81 128 SER A N 1
ATOM 962 C CA . SER A 1 128 ? -9.715 12.447 10.680 1.00 87.81 128 SER A CA 1
ATOM 963 C C . SER A 1 128 ? -9.480 12.247 9.180 1.00 87.81 128 SER A C 1
ATOM 965 O O . SER A 1 128 ? -10.112 12.909 8.358 1.00 87.81 128 SER A O 1
ATOM 967 N N . ILE A 1 129 ? -8.598 11.317 8.808 1.00 85.25 129 ILE A N 1
ATOM 968 C CA . ILE A 1 129 ? -8.192 11.073 7.427 1.00 85.25 129 ILE A CA 1
ATOM 969 C C . ILE A 1 129 ? -8.684 9.686 7.025 1.00 85.25 129 ILE A C 1
ATOM 971 O O . ILE A 1 129 ? -8.256 8.706 7.611 1.00 85.25 129 ILE A O 1
ATOM 975 N N . SER A 1 130 ? -9.554 9.570 6.016 1.00 85.81 130 SER A N 1
ATOM 976 C CA . SER A 1 130 ? -10.057 8.269 5.533 1.00 85.81 130 SER A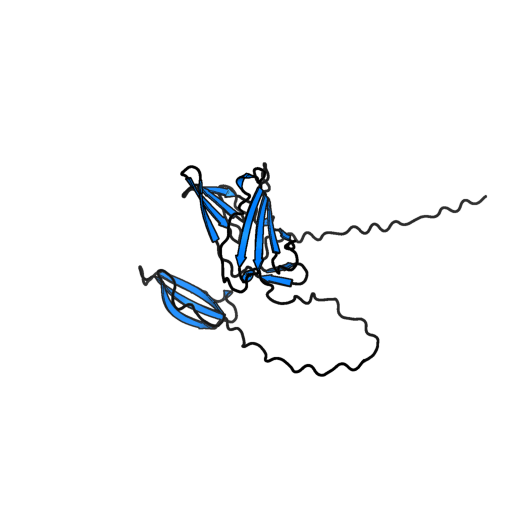 CA 1
ATOM 977 C C . SER A 1 130 ? -8.927 7.410 4.929 1.00 85.81 130 SER A C 1
ATOM 979 O O . SER A 1 130 ? -8.135 6.827 5.664 1.00 85.81 130 SER A O 1
ATOM 981 N N . VAL A 1 131 ? -8.798 7.346 3.602 1.00 85.19 131 VAL A N 1
ATOM 982 C CA . VAL A 1 131 ? -7.707 6.613 2.930 1.00 85.19 131 VAL A CA 1
ATOM 983 C C . VAL A 1 131 ? -6.363 7.308 3.136 1.00 85.19 131 VAL A C 1
ATOM 985 O O . VAL A 1 131 ? -5.347 6.649 3.324 1.00 85.19 131 VAL A O 1
ATOM 988 N N . GLY A 1 132 ? -6.353 8.642 3.145 1.00 85.88 132 GLY A N 1
ATOM 989 C CA . GLY A 1 132 ? -5.123 9.421 3.232 1.00 85.88 132 GLY A CA 1
ATOM 990 C C . GLY A 1 132 ? -4.236 9.275 2.003 1.00 85.88 132 GLY A C 1
ATOM 991 O O . GLY A 1 132 ? -4.715 8.941 0.922 1.00 85.88 132 GLY A O 1
ATOM 992 N N . ALA A 1 133 ? -2.949 9.562 2.180 1.00 83.19 133 ALA A N 1
ATOM 993 C CA . ALA A 1 133 ? -1.961 9.504 1.115 1.00 83.19 133 ALA A CA 1
ATOM 994 C C . ALA A 1 133 ? -0.654 8.900 1.618 1.00 83.19 133 ALA A C 1
ATOM 996 O O . ALA A 1 133 ? -0.168 9.285 2.686 1.00 83.19 133 ALA A O 1
ATOM 997 N N . LEU A 1 134 ? -0.067 8.018 0.809 1.00 85.88 134 LEU A N 1
ATOM 998 C CA . LEU A 1 134 ? 1.317 7.601 0.975 1.00 85.88 134 LEU A CA 1
ATOM 999 C C . LEU A 1 134 ? 2.225 8.771 0.570 1.00 85.88 134 LEU A C 1
ATOM 1001 O O . LEU A 1 134 ? 2.071 9.367 -0.498 1.00 85.88 134 LEU A O 1
ATOM 1005 N N . ARG A 1 135 ? 3.152 9.138 1.447 1.00 86.38 135 ARG A N 1
ATOM 1006 C CA . ARG A 1 135 ? 4.079 10.255 1.268 1.00 86.38 135 ARG A CA 1
ATOM 1007 C C . ARG A 1 135 ? 5.496 9.758 1.460 1.00 86.38 135 ARG A C 1
ATOM 1009 O O . ARG A 1 135 ? 5.764 8.975 2.359 1.00 86.38 135 ARG A O 1
ATOM 1016 N N . GLN A 1 136 ? 6.412 10.232 0.632 1.00 81.38 136 GLN A N 1
ATOM 1017 C CA . GLN A 1 136 ? 7.837 10.006 0.844 1.00 81.38 136 GLN A CA 1
ATOM 1018 C C . GLN A 1 136 ? 8.323 10.843 2.034 1.00 81.38 136 GLN A C 1
ATOM 1020 O O . GLN A 1 136 ? 7.889 11.990 2.191 1.00 81.38 136 GLN A O 1
ATOM 1025 N N . MET A 1 137 ? 9.205 10.287 2.867 1.00 77.88 137 MET A N 1
ATOM 1026 C CA . MET A 1 137 ? 9.764 11.042 3.989 1.00 77.88 137 MET A CA 1
ATOM 1027 C C . MET A 1 137 ? 10.822 12.073 3.530 1.00 77.88 137 MET A C 1
ATOM 1029 O O . MET A 1 137 ? 11.509 11.856 2.528 1.00 77.88 137 MET A O 1
ATOM 1033 N N . PRO A 1 138 ? 10.943 13.233 4.216 1.00 62.28 138 PRO A N 1
ATOM 1034 C CA . PRO A 1 138 ? 11.745 14.374 3.747 1.00 62.28 138 PRO A CA 1
ATOM 1035 C C . PRO A 1 138 ? 13.262 14.141 3.733 1.00 62.28 138 PRO A C 1
ATOM 1037 O O . PRO A 1 138 ? 13.999 14.883 3.086 1.00 62.28 138 PRO A O 1
ATOM 1040 N N . ASP A 1 139 ? 13.743 13.138 4.461 1.00 62.66 139 ASP A N 1
ATOM 1041 C CA . ASP A 1 139 ? 15.154 12.792 4.630 1.00 62.66 139 ASP A CA 1
ATOM 1042 C C . ASP A 1 139 ? 15.710 11.915 3.498 1.00 62.66 139 ASP A C 1
ATOM 1044 O O . ASP A 1 139 ? 16.875 11.524 3.542 1.00 62.66 139 ASP A O 1
ATOM 1048 N N . TRP A 1 140 ? 14.917 11.676 2.449 1.00 59.28 140 TRP A N 1
ATOM 1049 C CA . TRP A 1 140 ? 15.267 10.913 1.248 1.00 59.28 140 TRP A CA 1
ATOM 1050 C C . TRP A 1 140 ? 16.696 11.144 0.730 1.00 59.28 140 TRP A C 1
ATOM 1052 O O . TRP A 1 140 ? 17.422 10.198 0.432 1.00 59.28 140 TRP A O 1
ATOM 1062 N N . ASN A 1 141 ? 17.130 12.406 0.650 1.00 57.06 141 ASN A N 1
ATOM 1063 C CA . ASN A 1 141 ? 18.444 12.766 0.104 1.00 57.06 141 ASN A CA 1
ATOM 1064 C C . ASN A 1 141 ? 19.625 12.296 0.974 1.00 57.06 141 ASN A C 1
ATOM 1066 O O . ASN A 1 141 ? 20.750 12.238 0.482 1.00 57.06 141 ASN A O 1
ATOM 1070 N N . ASN A 1 142 ? 19.369 11.958 2.239 1.00 61.91 142 ASN A N 1
ATOM 1071 C CA . ASN A 1 142 ? 20.338 11.395 3.176 1.00 61.91 142 ASN A CA 1
ATOM 1072 C C . ASN A 1 142 ? 20.130 9.892 3.423 1.00 61.91 142 ASN A C 1
ATOM 1074 O O . ASN A 1 142 ? 20.902 9.301 4.184 1.00 61.91 142 ASN A O 1
ATOM 1078 N N . GLN A 1 143 ? 19.126 9.258 2.807 1.00 61.41 143 GLN A N 1
ATOM 1079 C CA . GLN A 1 143 ? 18.903 7.831 3.000 1.00 61.41 143 GLN A CA 1
ATOM 1080 C C . GLN A 1 143 ? 19.989 7.008 2.291 1.00 61.41 143 GLN A C 1
ATOM 1082 O O . GLN A 1 143 ? 20.400 7.326 1.167 1.00 61.41 143 GLN A O 1
ATOM 1087 N N . PRO A 1 144 ? 20.490 5.934 2.929 1.00 65.81 144 PRO A N 1
ATOM 1088 C CA . PRO A 1 144 ? 21.411 5.024 2.273 1.00 65.81 144 PRO A CA 1
ATOM 1089 C C . PRO A 1 144 ? 20.757 4.465 1.010 1.00 65.81 144 PRO A C 1
ATOM 1091 O O . PRO A 1 144 ? 19.587 4.077 1.032 1.00 65.81 144 PRO A O 1
ATOM 1094 N N . ARG A 1 145 ? 21.527 4.389 -0.086 1.00 71.94 145 ARG A N 1
ATOM 1095 C CA . ARG A 1 145 ? 21.069 3.775 -1.343 1.00 71.94 145 ARG A CA 1
ATOM 1096 C C . ARG A 1 145 ? 20.387 2.440 -1.022 1.00 71.94 145 ARG A C 1
ATOM 1098 O O . ARG A 1 145 ? 20.912 1.673 -0.215 1.00 71.94 145 ARG A O 1
ATOM 1105 N N . TYR A 1 146 ? 19.242 2.185 -1.653 1.00 83.38 146 TYR A N 1
ATOM 1106 C CA . TYR A 1 146 ? 18.420 0.980 -1.464 1.00 83.38 146 TYR A CA 1
ATOM 1107 C C . TYR A 1 146 ? 17.587 0.917 -0.173 1.00 83.38 146 TYR A C 1
ATOM 1109 O O . TYR A 1 146 ? 17.001 -0.125 0.104 1.00 83.38 146 TYR A O 1
ATOM 1117 N N . ASN A 1 147 ? 17.476 2.005 0.592 1.00 87.81 147 ASN A N 1
ATOM 1118 C CA . ASN A 1 147 ? 16.504 2.113 1.680 1.00 87.81 147 ASN A CA 1
ATOM 1119 C C . ASN A 1 147 ? 15.476 3.184 1.333 1.00 87.81 147 ASN A C 1
ATOM 1121 O O . ASN A 1 147 ? 15.852 4.294 0.971 1.00 87.81 147 ASN A O 1
ATOM 1125 N N . TYR A 1 148 ? 14.199 2.821 1.405 1.00 87.81 148 TYR A N 1
ATOM 1126 C CA . TYR A 1 148 ? 13.082 3.695 1.082 1.00 87.81 148 TYR A CA 1
ATOM 1127 C C . TYR A 1 148 ? 12.185 3.820 2.305 1.00 87.81 148 TYR A C 1
ATOM 1129 O O . TYR A 1 148 ? 11.796 2.807 2.891 1.00 87.81 148 TYR A O 1
ATOM 1137 N N . GLU A 1 149 ? 11.820 5.045 2.668 1.00 89.38 149 GLU A N 1
ATOM 1138 C CA . GLU A 1 149 ? 10.880 5.286 3.757 1.00 89.38 149 GLU A CA 1
ATOM 1139 C C . GLU A 1 149 ? 9.709 6.159 3.316 1.00 89.38 149 GLU A C 1
ATOM 1141 O O . GLU A 1 149 ? 9.863 7.218 2.696 1.00 89.38 149 GLU A O 1
ATOM 1146 N N . PHE A 1 150 ? 8.517 5.685 3.655 1.00 90.12 150 PHE A N 1
ATOM 1147 C CA . PHE A 1 150 ? 7.263 6.356 3.378 1.00 90.12 150 PHE A CA 1
ATOM 1148 C C . PHE A 1 150 ? 6.462 6.518 4.666 1.00 90.12 150 PHE A C 1
ATOM 1150 O O . PHE A 1 150 ? 6.529 5.683 5.562 1.00 90.12 150 PHE A O 1
ATOM 1157 N N . GLU A 1 151 ? 5.650 7.560 4.734 1.00 90.88 151 GLU A N 1
ATOM 1158 C CA . GLU A 1 151 ? 4.628 7.756 5.754 1.00 90.88 151 GLU A CA 1
ATOM 1159 C C . GLU A 1 151 ? 3.246 7.633 5.110 1.00 90.88 151 GLU A C 1
ATOM 1161 O O . GLU A 1 151 ? 2.993 8.200 4.047 1.00 90.88 151 GLU A O 1
ATOM 1166 N N . TRP A 1 152 ? 2.324 6.938 5.770 1.00 91.50 152 TRP A N 1
ATOM 1167 C CA . TRP A 1 152 ? 0.919 6.915 5.394 1.00 91.50 152 TRP A CA 1
ATOM 1168 C C . TRP A 1 152 ? 0.043 7.239 6.597 1.00 91.50 152 TRP A C 1
ATOM 1170 O O . TRP A 1 152 ? -0.155 6.427 7.502 1.00 91.50 152 TRP A O 1
ATOM 1180 N N . ARG A 1 153 ? -0.515 8.450 6.594 1.00 90.50 153 ARG A N 1
ATOM 1181 C CA . ARG A 1 153 ? -1.490 8.888 7.597 1.00 90.50 153 ARG A CA 1
ATOM 1182 C C . ARG A 1 153 ? -2.891 8.489 7.161 1.00 90.50 153 ARG A C 1
ATOM 1184 O O . ARG A 1 153 ? -3.339 8.923 6.102 1.00 90.50 153 ARG A O 1
ATOM 1191 N N . THR A 1 154 ? -3.568 7.662 7.949 1.00 90.50 154 THR A N 1
ATOM 1192 C CA . THR A 1 154 ? -4.898 7.133 7.616 1.00 90.50 154 THR A CA 1
ATOM 1193 C C . THR A 1 154 ? -5.631 6.634 8.860 1.00 90.50 154 THR A C 1
ATOM 1195 O O . THR A 1 154 ? -5.026 6.181 9.832 1.00 90.50 154 THR A O 1
ATOM 1198 N N . SER A 1 155 ? -6.957 6.670 8.818 1.00 89.94 155 SER A N 1
ATOM 1199 C CA . SER A 1 155 ? -7.846 6.087 9.822 1.00 89.94 155 SER A CA 1
ATOM 1200 C C . SER A 1 155 ? -7.765 4.559 9.861 1.00 89.94 155 SER A C 1
ATOM 1202 O O . SER A 1 155 ? -8.030 3.970 10.903 1.00 89.94 155 SER A O 1
ATOM 1204 N N . PHE A 1 156 ? -7.325 3.905 8.780 1.00 89.62 156 PHE A N 1
ATOM 1205 C CA . PHE A 1 156 ? -7.102 2.451 8.745 1.00 89.62 156 PHE A CA 1
ATOM 1206 C C . PHE A 1 156 ? -5.833 2.023 9.492 1.00 89.62 156 PHE A C 1
ATOM 1208 O O . PHE A 1 156 ? -5.670 0.859 9.849 1.00 89.62 156 PHE A O 1
ATOM 1215 N N . ALA A 1 157 ? -4.956 2.981 9.797 1.00 90.25 157 ALA A N 1
ATOM 1216 C CA . ALA A 1 157 ? -3.832 2.773 10.694 1.00 90.25 157 ALA A CA 1
ATOM 1217 C C . ALA A 1 157 ? -4.241 2.867 12.168 1.00 90.25 157 ALA A C 1
ATOM 1219 O O . ALA A 1 157 ? -3.389 2.714 13.034 1.00 90.25 157 ALA A O 1
ATOM 1220 N N . CYS A 1 158 ? -5.516 3.128 12.468 1.00 87.44 158 CYS A N 1
ATOM 1221 C CA . CYS A 1 158 ? -6.040 3.112 13.822 1.00 87.44 158 CYS A CA 1
ATOM 1222 C C . CYS A 1 158 ? -6.495 1.703 14.225 1.00 87.44 158 CYS A C 1
ATOM 1224 O O . CYS A 1 158 ? -6.987 0.939 13.394 1.00 87.44 158 CYS A O 1
ATOM 1226 N N . PRO A 1 159 ? -6.371 1.349 15.512 1.00 84.88 159 PRO A N 1
ATOM 1227 C CA . PRO A 1 159 ? -6.760 0.032 15.989 1.00 84.88 159 PRO A CA 1
ATOM 1228 C C . PRO A 1 159 ? -8.276 -0.171 15.866 1.00 84.88 159 PRO A C 1
ATOM 1230 O O . PRO A 1 159 ? -9.058 0.644 16.359 1.00 84.88 159 PRO A O 1
ATOM 1233 N N . VAL A 1 160 ? -8.694 -1.274 15.237 1.00 75.38 160 VAL A N 1
ATOM 1234 C CA . VAL A 1 160 ? -10.113 -1.572 14.943 1.00 75.38 160 VAL A CA 1
ATOM 1235 C C . VAL A 1 160 ? -10.882 -1.977 16.211 1.00 75.38 160 VAL A C 1
ATOM 1237 O O . VAL A 1 160 ? -12.082 -1.740 16.328 1.00 75.38 160 VAL A O 1
ATOM 1240 N N . ALA A 1 161 ? -10.174 -2.564 17.178 1.00 62.16 161 ALA A N 1
ATOM 1241 C CA . ALA A 1 161 ? -10.591 -2.824 18.553 1.00 62.16 161 ALA A CA 1
ATOM 1242 C C . ALA A 1 161 ? -9.344 -3.162 19.393 1.00 62.16 161 ALA A C 1
ATOM 1244 O O . ALA A 1 161 ? -8.311 -3.565 18.846 1.00 62.16 161 ALA A O 1
ATOM 1245 N N . ALA A 1 162 ? -9.429 -3.048 20.723 1.00 55.47 162 ALA A N 1
ATOM 1246 C CA . ALA A 1 162 ? -8.442 -3.685 21.594 1.00 55.47 162 ALA A CA 1
ATOM 1247 C C . ALA A 1 162 ? -8.556 -5.201 21.387 1.00 55.47 162 ALA A C 1
ATOM 1249 O O . ALA A 1 162 ? -9.583 -5.798 21.723 1.00 55.47 162 ALA A O 1
ATOM 1250 N N . TYR A 1 163 ? -7.537 -5.820 20.793 1.00 46.47 163 TYR A N 1
ATOM 1251 C CA . TYR A 1 163 ? -7.520 -7.262 20.616 1.00 46.47 163 TYR A CA 1
ATOM 1252 C C . TYR A 1 163 ? -7.289 -7.862 22.000 1.00 46.47 163 TYR A C 1
ATOM 1254 O O . TYR A 1 163 ? -6.163 -7.910 22.497 1.00 46.47 163 TYR A O 1
ATOM 1262 N N . ARG A 1 164 ? -8.367 -8.304 22.663 1.00 44.22 164 ARG A N 1
ATOM 1263 C CA . ARG A 1 164 ? -8.219 -9.270 23.750 1.00 44.22 164 ARG A CA 1
ATOM 1264 C C . ARG A 1 164 ? -7.660 -10.517 23.092 1.00 44.22 164 ARG A C 1
ATOM 1266 O O . ARG A 1 164 ? -8.405 -11.293 22.502 1.00 44.22 164 ARG A O 1
ATOM 1273 N N . SER A 1 165 ? -6.338 -10.661 23.166 1.00 43.88 165 SER A N 1
ATOM 1274 C CA . SER A 1 165 ? -5.679 -11.928 22.889 1.00 43.88 165 SER A CA 1
ATOM 1275 C C . SER A 1 165 ? -6.499 -13.028 23.564 1.00 43.88 165 SER A C 1
ATOM 1277 O O . SER A 1 165 ? -6.926 -12.809 24.708 1.00 43.88 165 SER A O 1
ATOM 1279 N N . PRO A 1 166 ? -6.770 -14.167 22.904 1.00 38.97 166 PRO A N 1
ATOM 1280 C CA . PRO A 1 166 ? -7.281 -15.329 23.601 1.00 38.97 166 PRO A CA 1
ATOM 1281 C C . PRO A 1 166 ? -6.195 -15.765 24.586 1.00 38.97 166 PRO A C 1
ATOM 1283 O O . PRO A 1 166 ? -5.341 -16.597 24.299 1.00 38.97 166 PRO A O 1
ATOM 1286 N N . SER A 1 167 ? -6.199 -15.136 25.760 1.00 43.38 167 SER A N 1
ATOM 1287 C CA . SER A 1 167 ? -5.550 -15.670 26.938 1.00 43.38 167 SER A CA 1
ATOM 1288 C C . SER A 1 167 ? -6.135 -17.066 27.120 1.00 43.38 167 SER A C 1
ATOM 1290 O O . SER A 1 167 ? -7.366 -17.193 27.094 1.00 43.38 167 SER A O 1
ATOM 1292 N N . PRO A 1 168 ? -5.317 -18.112 27.308 1.00 40.94 168 PRO A N 1
ATOM 1293 C CA . PRO A 1 168 ? -5.856 -19.377 27.771 1.00 40.94 168 PRO A CA 1
ATOM 1294 C C . PRO A 1 168 ? -6.630 -19.089 29.067 1.00 40.94 168 PRO A C 1
ATOM 1296 O O . PRO A 1 168 ? -6.121 -18.445 29.986 1.00 40.94 168 PRO A O 1
ATOM 1299 N N . SER A 1 169 ? -7.917 -19.430 29.051 1.00 43.34 169 SER A N 1
ATOM 1300 C CA . SER A 1 169 ? -8.871 -19.208 30.142 1.00 43.34 169 SER A CA 1
ATOM 1301 C C . SER A 1 169 ? -8.510 -20.041 31.393 1.00 43.34 169 SER A C 1
ATOM 1303 O O . SER A 1 169 ? -7.614 -20.882 31.329 1.00 43.34 169 SER A O 1
ATOM 1305 N N . PRO A 1 170 ? -9.137 -19.780 32.555 1.00 50.22 170 PRO A N 1
ATOM 1306 C CA . PRO A 1 170 ? -8.432 -19.486 33.795 1.00 50.22 170 PRO A CA 1
ATOM 1307 C C . PRO A 1 170 ? -8.448 -20.655 34.786 1.00 50.22 170 PRO A C 1
ATOM 1309 O O . PRO A 1 170 ? -9.423 -21.399 34.870 1.00 50.22 170 PRO A O 1
ATOM 1312 N N . THR A 1 171 ? -7.428 -20.740 35.640 1.00 38.84 171 THR A N 1
ATOM 1313 C CA . THR A 1 171 ? -7.559 -21.465 36.911 1.00 38.84 171 THR A CA 1
ATOM 1314 C C . THR A 1 171 ? -8.017 -20.474 37.973 1.00 38.84 171 THR A C 1
ATOM 1316 O O . THR A 1 171 ? -7.324 -19.509 38.290 1.00 38.84 171 THR A O 1
ATOM 1319 N N . ALA A 1 172 ? -9.229 -20.702 38.472 1.00 44.62 172 ALA A N 1
ATOM 1320 C CA . ALA A 1 172 ? -9.850 -19.965 39.559 1.00 44.62 172 ALA A CA 1
ATOM 1321 C C . ALA A 1 172 ? -8.957 -19.907 40.808 1.00 44.62 172 ALA A C 1
ATOM 1323 O O . ALA A 1 172 ? -8.373 -20.917 41.187 1.00 44.62 172 ALA A O 1
ATOM 1324 N N . SER A 1 173 ? -8.934 -18.759 41.489 1.00 40.22 173 SER A N 1
ATOM 1325 C CA . SER A 1 173 ? -9.387 -18.647 42.883 1.00 40.22 173 SER A CA 1
ATOM 1326 C C . SER A 1 173 ? -9.166 -17.223 43.419 1.00 40.22 173 SER A C 1
ATOM 1328 O O . SER A 1 173 ? -8.164 -16.585 43.111 1.00 40.22 173 SER A O 1
ATOM 1330 N N . HIS A 1 174 ? -10.091 -16.808 44.289 1.00 39.88 174 HIS A N 1
ATOM 1331 C CA . HIS A 1 174 ? -10.032 -15.709 45.265 1.00 39.88 174 HIS A CA 1
ATOM 1332 C C . HIS A 1 174 ? -10.793 -14.397 44.973 1.00 39.88 174 HIS A C 1
ATOM 1334 O O . HIS A 1 174 ? -10.282 -13.433 44.415 1.00 39.88 174 HIS A O 1
ATOM 1340 N N . THR A 1 175 ? -12.009 -14.404 45.542 1.00 39.44 175 THR A N 1
ATOM 1341 C CA . THR A 1 175 ? -12.626 -13.373 46.405 1.00 39.44 175 THR A CA 1
ATOM 1342 C C . THR A 1 175 ? -13.287 -12.155 45.734 1.00 39.44 175 THR A C 1
ATOM 1344 O O . THR A 1 175 ? -12.605 -11.355 45.098 1.00 39.44 175 THR A O 1
ATOM 1347 N N . PRO A 1 176 ? -14.605 -11.930 45.936 1.00 43.47 176 PRO A N 1
ATOM 1348 C CA . PRO A 1 176 ? -15.259 -10.708 45.487 1.00 43.47 176 PRO A CA 1
ATOM 1349 C C . PRO A 1 176 ? -14.951 -9.550 46.448 1.00 43.47 176 PRO A C 1
ATOM 1351 O O . PRO A 1 176 ? -15.243 -9.619 47.641 1.00 43.47 176 PRO A O 1
ATOM 1354 N N . SER A 1 177 ? -14.388 -8.472 45.906 1.00 43.97 177 SER A N 1
ATOM 1355 C CA . SER A 1 177 ? -14.378 -7.140 46.519 1.00 43.97 177 SER A CA 1
ATOM 1356 C C . SER A 1 177 ? -15.436 -6.284 45.807 1.00 43.97 177 SER A C 1
ATOM 1358 O O . SER A 1 177 ? -15.511 -6.350 44.576 1.00 43.97 177 SER A O 1
ATOM 1360 N N . PRO A 1 178 ? -16.286 -5.513 46.511 1.00 50.56 178 PRO A N 1
ATOM 1361 C CA . PRO A 1 178 ? -17.320 -4.721 45.860 1.00 50.56 178 PRO A CA 1
ATOM 1362 C C . PRO A 1 178 ? -16.698 -3.477 45.208 1.00 50.56 178 PRO A C 1
ATOM 1364 O O . PRO A 1 178 ? -16.025 -2.683 45.862 1.00 50.56 178 PRO A O 1
ATOM 1367 N N . SER A 1 179 ? -16.938 -3.293 43.910 1.00 46.25 179 SER A N 1
ATOM 1368 C CA . SER A 1 179 ? -16.621 -2.063 43.173 1.00 46.25 179 SER A CA 1
ATOM 1369 C C . SER A 1 179 ? -17.796 -1.700 42.251 1.00 46.25 179 SER A C 1
ATOM 1371 O O . SER A 1 179 ? -18.569 -2.588 41.884 1.00 46.25 179 SER A O 1
ATOM 1373 N N . PRO A 1 180 ? -18.004 -0.405 41.959 1.00 50.06 180 PRO A N 1
ATOM 1374 C CA . PRO A 1 180 ? -19.323 0.179 41.768 1.00 50.06 180 PRO A CA 1
ATOM 1375 C C . PRO A 1 180 ? -19.891 -0.043 40.365 1.00 50.06 180 PRO A C 1
ATOM 1377 O O . PRO A 1 180 ? -19.175 -0.247 39.386 1.00 50.06 180 PRO A O 1
ATOM 1380 N N . SER A 1 181 ? -21.216 0.039 40.301 1.00 46.91 181 SER A N 1
ATOM 1381 C CA . SER A 1 181 ? -22.053 -0.109 39.116 1.00 46.91 181 SER A CA 1
ATOM 1382 C C . SER A 1 181 ? -21.614 0.806 37.968 1.00 46.91 181 SER A C 1
ATOM 1384 O O . SER A 1 181 ? -21.806 2.021 38.021 1.00 46.91 181 SER A O 1
ATOM 1386 N N . PHE A 1 182 ? -21.075 0.215 36.900 1.00 45.72 182 PHE A N 1
ATOM 1387 C CA . PHE A 1 182 ? -20.906 0.890 35.616 1.00 45.72 182 PHE A CA 1
ATOM 1388 C C . PHE A 1 182 ? -22.217 0.830 34.831 1.00 45.72 182 PHE A C 1
ATOM 1390 O O . PHE A 1 182 ? -22.735 -0.242 34.523 1.00 45.72 182 PHE A O 1
ATOM 1397 N N . VAL A 1 183 ? -22.743 2.007 34.507 1.00 50.25 183 VAL A N 1
ATOM 1398 C CA . VAL A 1 183 ? -23.860 2.193 33.578 1.00 50.25 183 VAL A CA 1
ATOM 1399 C C . VAL A 1 183 ? -23.417 1.730 32.180 1.00 50.25 183 VAL A C 1
ATOM 1401 O O . VAL A 1 183 ? -22.368 2.183 31.711 1.00 50.25 183 VAL 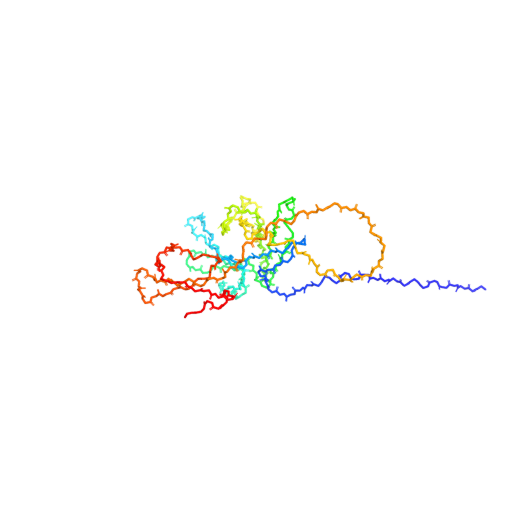A O 1
ATOM 1404 N N . PRO A 1 184 ? -24.162 0.847 31.489 1.00 48.22 184 PRO A N 1
ATOM 1405 C CA . PRO A 1 184 ? -23.817 0.447 30.131 1.00 48.22 184 PRO A CA 1
ATOM 1406 C C . PRO A 1 184 ? -24.006 1.625 29.167 1.00 48.22 184 PRO A C 1
ATOM 1408 O O . PRO A 1 184 ? -25.083 2.211 29.068 1.00 48.22 184 PRO A O 1
ATOM 1411 N N . SER A 1 185 ? -22.930 1.970 28.460 1.00 52.03 185 SER A N 1
ATOM 1412 C CA . SER A 1 185 ? -22.949 2.917 27.342 1.00 52.03 185 SER A CA 1
ATOM 1413 C C . SER A 1 185 ? -23.782 2.339 26.183 1.00 52.03 185 SER A C 1
ATOM 1415 O O . SER A 1 185 ? -23.764 1.118 25.989 1.00 52.03 185 SER A O 1
ATOM 1417 N N . PRO A 1 186 ? -24.517 3.161 25.411 1.00 51.12 186 PRO A N 1
ATOM 1418 C CA . PRO A 1 186 ? -25.341 2.678 24.307 1.00 51.12 186 PRO A CA 1
ATOM 1419 C C . PRO A 1 186 ? -24.485 1.945 23.267 1.00 51.12 186 PRO A C 1
ATOM 1421 O O . PRO A 1 186 ? -23.434 2.428 22.846 1.00 51.12 186 PRO A O 1
ATOM 1424 N N . SER A 1 187 ? -24.938 0.754 22.871 1.00 48.56 187 SER A N 1
ATOM 1425 C CA . SER A 1 187 ? -24.267 -0.046 21.844 1.00 48.56 187 SER A CA 1
ATOM 1426 C C . SER A 1 187 ? -24.253 0.716 20.511 1.00 48.56 187 SER A C 1
ATOM 1428 O O . SER A 1 187 ? -25.283 1.285 20.139 1.00 48.56 187 SER A O 1
ATOM 1430 N N . PRO A 1 188 ? -23.118 0.753 19.788 1.00 58.03 188 PRO A N 1
ATOM 1431 C CA . PRO A 1 188 ? -23.051 1.406 18.487 1.00 58.03 188 PRO A CA 1
ATOM 1432 C C . PRO A 1 188 ? -24.023 0.743 17.496 1.00 58.03 188 PRO A C 1
ATOM 1434 O O . PRO A 1 188 ? -24.280 -0.460 17.609 1.00 58.03 188 PRO A O 1
ATOM 1437 N N . PRO A 1 189 ? -24.566 1.504 16.528 1.00 60.19 189 PRO A N 1
ATOM 1438 C CA . PRO A 1 189 ? -25.509 0.970 15.557 1.00 60.19 189 PRO A CA 1
ATOM 1439 C C . PRO A 1 189 ? -24.881 -0.181 14.749 1.00 60.19 189 PRO A C 1
ATOM 1441 O O . PRO A 1 189 ? -23.673 -0.157 14.480 1.00 60.19 189 PRO A O 1
ATOM 1444 N N . PRO A 1 190 ? -25.681 -1.194 14.370 1.00 65.94 190 PRO A N 1
ATOM 1445 C CA . PRO A 1 190 ? -25.198 -2.354 13.631 1.00 65.94 190 PRO A CA 1
ATOM 1446 C C . PRO A 1 190 ? -24.577 -1.921 12.299 1.00 65.94 190 PRO A C 1
ATOM 1448 O O . PRO A 1 190 ? -25.140 -1.103 11.573 1.00 65.94 190 PRO A O 1
ATOM 1451 N N . ARG A 1 191 ? -23.388 -2.456 12.000 1.00 75.94 191 ARG A N 1
ATOM 1452 C CA . ARG A 1 191 ? -22.692 -2.219 10.730 1.00 75.94 191 ARG A CA 1
ATOM 1453 C C . ARG A 1 191 ? -23.330 -3.081 9.649 1.00 75.94 191 ARG A C 1
ATOM 1455 O O . ARG A 1 191 ? -23.434 -4.290 9.826 1.00 75.94 191 ARG A O 1
ATOM 1462 N N . VAL A 1 192 ? -23.722 -2.457 8.546 1.00 84.25 192 VAL A N 1
ATOM 1463 C CA . VAL A 1 192 ? -24.381 -3.115 7.415 1.00 84.25 192 VAL A CA 1
ATOM 1464 C C . VAL A 1 192 ? -23.466 -3.025 6.197 1.00 84.25 192 VAL A C 1
ATOM 1466 O O . VAL A 1 192 ? -23.051 -1.922 5.844 1.00 84.25 192 VAL A O 1
ATOM 1469 N N . ASN A 1 193 ? -23.126 -4.147 5.559 1.00 88.19 193 ASN A N 1
ATOM 1470 C CA . ASN A 1 193 ? -22.363 -4.121 4.309 1.00 88.19 193 ASN A CA 1
ATOM 1471 C C . ASN A 1 193 ? -23.325 -3.899 3.138 1.00 88.19 193 ASN A C 1
ATOM 1473 O O . ASN A 1 193 ? -24.371 -4.541 3.048 1.00 88.19 193 ASN A O 1
ATOM 1477 N N . LEU A 1 194 ? -22.977 -2.972 2.253 1.00 90.62 194 LEU A N 1
ATOM 1478 C CA . LEU A 1 194 ? -23.744 -2.616 1.069 1.00 90.62 194 LEU A CA 1
ATOM 1479 C C . LEU A 1 194 ? -22.870 -2.793 -0.167 1.00 90.62 194 LEU A C 1
ATOM 1481 O O . LEU A 1 194 ? -21.748 -2.293 -0.206 1.00 90.62 194 LEU A O 1
ATOM 1485 N N . CYS A 1 195 ? -23.402 -3.431 -1.197 1.00 92.75 195 CYS A N 1
ATOM 1486 C CA . CYS A 1 195 ? -22.841 -3.363 -2.536 1.00 92.75 195 CYS A CA 1
ATOM 1487 C C . CYS A 1 195 ? -23.497 -2.213 -3.290 1.00 92.75 195 CYS A C 1
ATOM 1489 O O . CYS A 1 195 ? -24.714 -2.041 -3.245 1.00 92.75 195 CYS A O 1
ATOM 1491 N N . CYS A 1 196 ? -22.680 -1.432 -3.980 1.00 93.38 196 CYS A N 1
ATOM 1492 C CA . CYS A 1 196 ? -23.049 -0.194 -4.641 1.00 93.38 196 CYS A CA 1
ATOM 1493 C C . CYS A 1 196 ? -22.712 -0.324 -6.126 1.00 93.38 196 CYS A C 1
ATOM 1495 O O . CYS A 1 196 ? -21.535 -0.433 -6.477 1.00 93.38 196 CYS A O 1
ATOM 1497 N N . LEU A 1 197 ? -23.728 -0.316 -6.987 1.00 91.75 197 LEU A N 1
ATOM 1498 C CA . LEU A 1 197 ? -23.567 -0.408 -8.434 1.00 91.75 197 LEU A CA 1
ATOM 1499 C C . LEU A 1 197 ? -23.500 0.984 -9.056 1.00 91.75 197 LEU A C 1
ATOM 1501 O O . LEU A 1 197 ? -24.344 1.848 -8.798 1.00 91.75 197 LEU A O 1
ATOM 1505 N N . TYR A 1 198 ? -22.523 1.165 -9.934 1.00 91.50 198 TYR A N 1
ATOM 1506 C CA . TYR A 1 198 ? -22.335 2.379 -10.705 1.00 91.50 198 TYR A CA 1
ATOM 1507 C C . TYR A 1 198 ? -22.159 2.067 -12.185 1.00 91.50 198 TYR A C 1
ATOM 1509 O O . TYR A 1 198 ? -21.543 1.065 -12.535 1.00 91.50 198 TYR A O 1
ATOM 1517 N N . PHE A 1 199 ? -22.606 2.981 -13.043 1.00 90.00 199 PHE A N 1
ATOM 1518 C CA . PHE A 1 199 ? -22.339 2.942 -14.483 1.00 90.00 199 PHE A CA 1
ATOM 1519 C C . PHE A 1 199 ? -21.411 4.080 -14.888 1.00 90.00 199 PHE A C 1
ATOM 1521 O O . PHE A 1 199 ? -21.514 5.189 -14.352 1.00 90.00 199 PHE A O 1
ATOM 1528 N N . ALA A 1 200 ? -20.489 3.819 -15.811 1.00 91.00 200 ALA A N 1
ATOM 1529 C CA . ALA A 1 200 ? -19.593 4.845 -16.314 1.00 91.00 200 ALA A CA 1
ATOM 1530 C C . ALA A 1 200 ? -20.388 5.900 -17.099 1.00 91.00 200 ALA A C 1
ATOM 1532 O O . ALA A 1 200 ? -21.256 5.593 -17.910 1.00 91.00 200 ALA A O 1
ATOM 1533 N N . LYS A 1 201 ? -20.072 7.179 -16.881 1.00 89.94 201 LYS A N 1
ATOM 1534 C CA . LYS A 1 201 ? -20.729 8.295 -17.582 1.00 89.94 201 LYS A CA 1
ATOM 1535 C C . LYS A 1 201 ? -20.407 8.322 -19.075 1.00 89.94 201 LYS A C 1
ATOM 1537 O O . LYS A 1 201 ? -21.209 8.820 -19.855 1.00 89.94 201 LYS A O 1
ATOM 1542 N N . ALA A 1 202 ? -19.221 7.837 -19.444 1.00 89.50 202 ALA A N 1
ATOM 1543 C CA . ALA A 1 202 ? -18.756 7.788 -20.827 1.00 89.50 202 ALA A CA 1
ATOM 1544 C C . ALA A 1 202 ? -19.316 6.583 -21.602 1.00 89.50 202 ALA A C 1
ATOM 1546 O O . ALA A 1 202 ? -19.428 6.658 -22.821 1.00 89.50 202 ALA A O 1
ATOM 1547 N N . ASP A 1 203 ? -19.670 5.499 -20.903 1.00 88.31 203 ASP A N 1
ATOM 1548 C CA . ASP A 1 203 ? -20.228 4.282 -21.492 1.00 88.31 203 ASP A CA 1
ATOM 1549 C C . ASP A 1 203 ? -21.179 3.584 -20.496 1.00 88.31 203 ASP A C 1
ATOM 1551 O O . ASP A 1 203 ? -20.713 3.011 -19.506 1.00 88.31 203 ASP A O 1
ATOM 1555 N N . PRO A 1 204 ? -22.502 3.591 -20.743 1.00 82.94 204 PRO A N 1
ATOM 1556 C CA . PRO A 1 204 ? -23.480 2.992 -19.840 1.00 82.94 204 PRO A CA 1
ATOM 1557 C C . PRO A 1 204 ? -23.405 1.459 -19.775 1.00 82.94 204 PRO A C 1
ATOM 1559 O O . PRO A 1 204 ? -24.006 0.879 -18.875 1.00 82.94 204 PRO A O 1
ATOM 1562 N N . ASN A 1 205 ? -22.671 0.798 -20.679 1.00 87.44 205 ASN A N 1
ATOM 1563 C CA . ASN A 1 205 ? -22.453 -0.650 -20.619 1.00 87.44 205 ASN A CA 1
ATOM 1564 C C . ASN A 1 205 ? -21.306 -1.040 -19.678 1.00 87.44 205 ASN A C 1
ATOM 1566 O O . ASN A 1 205 ? -21.163 -2.211 -19.329 1.00 87.44 205 ASN A O 1
ATOM 1570 N N . THR A 1 206 ? -20.494 -0.073 -19.250 1.00 87.00 206 THR A N 1
ATOM 1571 C CA . THR A 1 206 ? -19.409 -0.303 -18.300 1.00 87.00 206 THR A CA 1
ATOM 1572 C C . THR A 1 206 ? -19.917 -0.067 -16.879 1.00 87.00 206 THR A C 1
ATOM 1574 O O . THR A 1 206 ? -20.190 1.070 -16.482 1.00 87.00 206 THR A O 1
ATOM 1577 N N . SER A 1 207 ? -20.022 -1.135 -16.088 1.00 90.75 207 SER A N 1
ATOM 1578 C CA . SER A 1 207 ? -20.419 -1.071 -14.679 1.00 90.75 207 SER A CA 1
ATOM 1579 C C . SER A 1 207 ? -19.250 -1.283 -13.721 1.00 90.75 207 SER A C 1
ATOM 1581 O O . SER A 1 207 ? -18.267 -1.952 -14.033 1.00 90.75 207 SER A O 1
ATOM 1583 N N . LYS A 1 208 ? -19.380 -0.740 -12.511 1.00 87.75 208 LYS A N 1
ATOM 1584 C CA . LYS A 1 208 ? -18.471 -0.987 -11.393 1.00 87.75 208 LYS A CA 1
ATOM 1585 C C . LYS A 1 208 ? -19.275 -1.212 -10.120 1.00 87.75 208 LYS A C 1
ATOM 1587 O O . LYS A 1 208 ? -20.155 -0.414 -9.802 1.00 87.75 208 LYS A O 1
ATOM 1592 N N . THR A 1 209 ? -18.920 -2.252 -9.377 1.00 88.69 209 THR A N 1
ATOM 1593 C CA . THR A 1 209 ? -19.490 -2.541 -8.059 1.00 88.69 209 THR A CA 1
ATOM 1594 C C . THR A 1 209 ? -18.460 -2.224 -6.987 1.00 88.69 209 THR A C 1
ATOM 1596 O O . THR A 1 209 ? -17.273 -2.515 -7.138 1.00 88.69 209 THR A O 1
ATOM 1599 N N . LEU A 1 210 ? -18.898 -1.580 -5.912 1.00 91.00 210 LEU A N 1
ATOM 1600 C CA . LEU A 1 210 ? -18.066 -1.249 -4.759 1.00 91.00 210 LEU A CA 1
ATOM 1601 C C . LEU A 1 210 ? -18.771 -1.697 -3.492 1.00 91.00 210 LEU A C 1
ATOM 1603 O O . LEU A 1 210 ? -19.980 -1.522 -3.380 1.00 91.00 210 LEU A O 1
ATOM 1607 N N . CYS A 1 211 ? -18.022 -2.220 -2.528 1.00 90.31 211 CYS A N 1
ATOM 1608 C CA . CYS A 1 211 ? -18.573 -2.426 -1.198 1.00 90.31 211 CYS A CA 1
ATOM 1609 C C . CYS A 1 211 ? -18.411 -1.163 -0.347 1.00 90.31 211 CYS A C 1
ATOM 1611 O O . CYS A 1 211 ? -17.350 -0.535 -0.352 1.00 90.31 211 CYS A O 1
ATOM 1613 N N . ALA A 1 212 ? -19.442 -0.822 0.417 1.00 89.06 212 ALA A N 1
ATOM 1614 C CA . ALA A 1 212 ? -19.431 0.241 1.407 1.00 89.06 212 ALA A CA 1
ATOM 1615 C C . ALA A 1 212 ? -20.098 -0.227 2.707 1.00 89.06 212 ALA A C 1
ATOM 1617 O O . ALA A 1 212 ? -20.932 -1.128 2.706 1.00 89.06 212 ALA A O 1
ATOM 1618 N N . VAL A 1 213 ? -19.745 0.398 3.830 1.00 87.50 213 VAL A N 1
ATOM 1619 C CA . VAL A 1 213 ? -20.365 0.111 5.131 1.00 87.50 213 VAL A CA 1
ATOM 1620 C C . VAL A 1 213 ? -21.365 1.216 5.449 1.00 87.50 213 VAL A C 1
ATOM 1622 O O . VAL A 1 213 ? -21.016 2.394 5.426 1.00 87.50 213 VAL A O 1
ATOM 1625 N N . ASN A 1 214 ? -22.598 0.829 5.769 1.00 83.31 214 ASN A N 1
ATOM 1626 C CA . ASN A 1 214 ? -23.757 1.656 6.119 1.00 83.31 214 ASN A CA 1
ATOM 1627 C C . ASN A 1 214 ? -24.311 2.560 5.007 1.00 83.31 214 ASN A C 1
ATOM 1629 O O . ASN A 1 214 ? -25.515 2.807 5.003 1.00 83.31 214 ASN A O 1
ATOM 1633 N N . GLN A 1 215 ? -23.489 3.056 4.075 1.00 91.00 215 GLN A N 1
ATOM 1634 C CA . GLN A 1 215 ? -23.967 3.927 3.000 1.00 91.00 215 GLN A CA 1
ATOM 1635 C C . GLN A 1 215 ? -23.082 3.889 1.749 1.00 91.00 215 GLN A C 1
ATOM 1637 O O . GLN A 1 215 ? -21.859 3.978 1.843 1.00 91.00 215 GLN A O 1
ATOM 1642 N N . CYS A 1 216 ? -23.708 3.830 0.570 1.00 90.56 216 CYS A N 1
ATOM 1643 C CA . CYS A 1 216 ? -23.014 3.949 -0.708 1.00 90.56 216 CYS A CA 1
ATOM 1644 C C . CYS A 1 216 ? -22.608 5.401 -1.014 1.00 90.56 216 CYS A C 1
ATOM 1646 O O . CYS A 1 216 ? -23.427 6.312 -0.856 1.00 90.56 216 CYS A O 1
ATOM 1648 N N . PRO A 1 217 ? -21.382 5.644 -1.514 1.00 90.44 217 PRO A N 1
ATOM 1649 C CA . PRO A 1 217 ? -20.991 6.955 -2.022 1.00 90.44 217 PRO A CA 1
ATOM 1650 C C . PRO A 1 217 ? -21.911 7.409 -3.159 1.00 90.44 217 PRO A C 1
ATOM 1652 O O . PRO A 1 217 ? -22.061 6.719 -4.164 1.00 90.44 217 PRO A O 1
ATOM 1655 N N . THR A 1 218 ? -22.496 8.597 -3.058 1.00 83.62 218 THR A N 1
ATOM 1656 C CA . THR A 1 218 ? -23.365 9.135 -4.121 1.00 83.62 218 THR A CA 1
ATOM 1657 C C . THR A 1 218 ? -22.574 9.711 -5.298 1.00 83.62 218 THR A C 1
ATOM 1659 O O . THR A 1 218 ? -23.130 9.933 -6.372 1.00 83.62 218 THR A O 1
ATOM 1662 N N . THR A 1 219 ? -21.272 9.952 -5.120 1.00 80.19 219 THR A N 1
ATOM 1663 C CA . THR A 1 219 ? -20.394 10.575 -6.119 1.00 80.19 219 THR A CA 1
ATOM 1664 C C . THR A 1 219 ? -19.098 9.802 -6.283 1.00 80.19 219 THR A C 1
ATOM 1666 O O . THR A 1 219 ? -18.301 9.711 -5.351 1.00 80.19 219 THR A O 1
ATOM 1669 N N . ILE A 1 220 ? -18.867 9.310 -7.499 1.00 86.69 220 ILE A N 1
ATOM 1670 C CA . ILE A 1 220 ? -17.610 8.697 -7.926 1.00 86.69 220 ILE A CA 1
ATOM 1671 C C . ILE A 1 220 ? -17.225 9.319 -9.265 1.00 86.69 220 ILE A C 1
ATOM 1673 O O . ILE A 1 220 ? -18.043 9.409 -10.181 1.00 86.69 220 ILE A O 1
ATOM 1677 N N . THR A 1 221 ? -15.989 9.800 -9.382 1.00 89.69 221 THR A N 1
ATOM 1678 C CA . THR A 1 221 ? -15.512 10.475 -10.595 1.00 89.69 221 THR A CA 1
ATOM 1679 C C . THR A 1 221 ? -15.638 9.553 -11.804 1.00 89.69 221 THR A C 1
ATOM 1681 O O . THR A 1 221 ? -15.112 8.446 -11.799 1.00 89.69 221 THR A O 1
ATOM 1684 N N . GLY A 1 222 ? -16.341 10.014 -12.842 1.00 87.69 222 GLY A N 1
ATOM 1685 C CA . GLY A 1 222 ? -16.571 9.245 -14.069 1.00 87.69 222 GLY A CA 1
ATOM 1686 C C . GLY A 1 222 ? -17.709 8.223 -13.999 1.00 87.69 222 GLY A C 1
ATOM 1687 O O . GLY A 1 222 ? -17.993 7.601 -15.016 1.00 87.69 222 GLY A O 1
ATOM 1688 N N . TYR A 1 223 ? -18.400 8.092 -12.863 1.00 92.12 223 TYR A N 1
ATOM 1689 C CA . TYR A 1 223 ? -19.460 7.104 -12.655 1.00 92.12 223 TYR A CA 1
ATOM 1690 C C . TYR A 1 223 ? -20.733 7.736 -12.066 1.00 92.12 223 TYR A C 1
ATOM 1692 O O . TYR A 1 223 ? -20.683 8.761 -11.381 1.00 92.12 223 TYR A O 1
ATOM 1700 N N . THR A 1 224 ? -21.885 7.129 -12.339 1.00 88.62 224 THR A N 1
ATOM 1701 C CA . THR A 1 224 ? -23.194 7.516 -11.798 1.00 88.62 224 THR A CA 1
ATOM 1702 C C . THR A 1 224 ? -23.737 6.373 -10.953 1.00 88.62 224 THR A C 1
ATOM 1704 O O . THR A 1 224 ? -23.754 5.229 -11.406 1.00 88.62 224 THR A O 1
ATOM 1707 N N . PHE A 1 225 ? -24.155 6.679 -9.722 1.00 91.75 225 PHE A N 1
ATOM 1708 C CA . PHE A 1 225 ? -24.788 5.706 -8.832 1.00 91.75 225 PHE A CA 1
ATOM 1709 C C . PHE A 1 225 ? -26.086 5.186 -9.451 1.00 91.75 225 PHE A C 1
ATOM 1711 O O . PHE A 1 225 ? -26.881 5.972 -9.966 1.00 91.75 225 PHE A O 1
ATOM 1718 N N . SER A 1 226 ? -26.289 3.873 -9.387 1.00 91.62 226 SER A N 1
ATOM 1719 C CA . SER A 1 226 ? -27.487 3.222 -9.908 1.00 91.62 226 SER A CA 1
ATOM 1720 C C . SER A 1 226 ? -28.328 2.614 -8.796 1.00 91.62 226 SER A C 1
ATOM 1722 O O . SER A 1 226 ? -29.482 3.001 -8.619 1.00 91.62 226 SER A O 1
ATOM 1724 N N . SER A 1 227 ? -27.762 1.677 -8.039 1.00 89.56 227 SER A N 1
ATOM 1725 C CA . SER A 1 227 ? -28.497 0.928 -7.023 1.00 89.56 227 SER A CA 1
ATOM 1726 C C . SER A 1 227 ? -27.572 0.432 -5.916 1.00 89.56 227 SER A C 1
ATOM 1728 O O . SER A 1 227 ? -26.346 0.433 -6.050 1.00 89.56 227 SER A O 1
ATOM 1730 N N . GLN A 1 228 ? -28.177 0.018 -4.804 1.00 94.44 228 GLN A N 1
ATOM 1731 C CA . GLN A 1 228 ? -27.476 -0.626 -3.703 1.00 94.44 228 GLN A CA 1
ATOM 1732 C C . GLN A 1 228 ? -28.278 -1.802 -3.150 1.00 94.44 228 GLN A C 1
ATOM 1734 O O . GLN A 1 228 ? -29.510 -1.770 -3.169 1.00 94.44 228 GLN A O 1
ATOM 1739 N N . TRP A 1 229 ? -27.587 -2.805 -2.617 1.00 90.06 229 TRP A N 1
ATOM 1740 C CA . TRP A 1 229 ? -28.194 -3.916 -1.882 1.00 90.06 229 TRP A CA 1
ATOM 1741 C C . TRP A 1 229 ? -27.314 -4.326 -0.706 1.00 90.06 229 TRP A C 1
ATOM 1743 O O . TRP A 1 229 ? -26.105 -4.103 -0.710 1.00 90.06 229 TRP A O 1
ATOM 1753 N N . GLN A 1 230 ? -27.937 -4.896 0.319 1.00 91.19 230 GLN A N 1
ATOM 1754 C CA . GLN A 1 230 ? -27.240 -5.383 1.501 1.00 91.19 230 GLN A CA 1
ATOM 1755 C C . GLN A 1 230 ? -26.652 -6.770 1.246 1.00 91.19 230 GLN A C 1
ATOM 1757 O O . GLN A 1 230 ? -27.284 -7.609 0.606 1.00 91.19 230 GLN A O 1
ATOM 1762 N N . VAL A 1 231 ? -25.459 -6.997 1.783 1.00 86.12 231 VAL A N 1
ATOM 1763 C CA . VAL A 1 231 ? -24.777 -8.293 1.786 1.00 86.12 231 VAL A CA 1
ATOM 1764 C C . VAL A 1 231 ? -24.251 -8.605 3.179 1.00 86.12 231 VAL A C 1
ATOM 1766 O O . VAL A 1 231 ? -24.057 -7.702 3.997 1.00 86.12 231 VAL A O 1
ATOM 1769 N N . ASP A 1 232 ? -24.007 -9.882 3.452 1.00 76.81 232 ASP A N 1
ATOM 1770 C CA . ASP A 1 232 ? -23.396 -10.302 4.711 1.00 76.81 232 ASP A CA 1
ATOM 1771 C C . ASP A 1 232 ? -21.894 -9.991 4.707 1.00 76.81 232 ASP A C 1
ATOM 1773 O O . ASP A 1 232 ? -21.345 -9.524 5.709 1.00 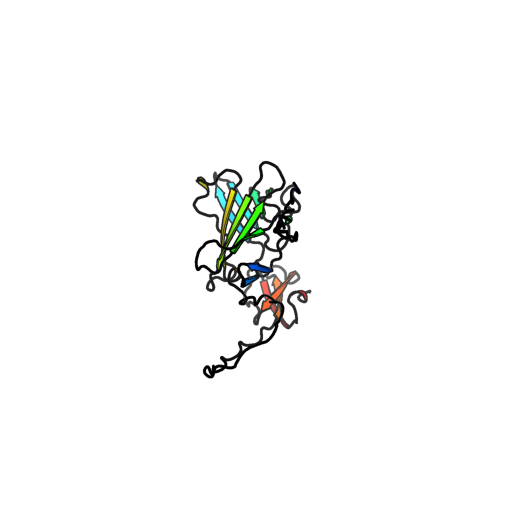76.81 232 ASP A O 1
ATOM 1777 N N . SER A 1 233 ? -21.239 -10.137 3.552 1.00 81.94 233 SER A N 1
ATOM 1778 C CA . SER A 1 233 ? -19.827 -9.818 3.357 1.00 81.94 233 SER A CA 1
ATOM 1779 C C . SER A 1 233 ? -19.587 -9.012 2.081 1.00 81.94 233 SER A C 1
ATOM 1781 O O . SER A 1 233 ? -20.212 -9.231 1.050 1.00 81.94 233 SER A O 1
ATOM 1783 N N . CYS A 1 234 ? -18.605 -8.105 2.114 1.00 77.19 234 CYS A N 1
ATOM 1784 C CA . CYS A 1 234 ? -18.161 -7.365 0.927 1.00 77.19 234 CYS A CA 1
ATOM 1785 C C . CYS A 1 234 ? -17.598 -8.258 -0.186 1.00 77.19 234 CYS A C 1
ATOM 1787 O O . CYS A 1 234 ? -17.542 -7.828 -1.336 1.00 77.19 234 CYS A O 1
ATOM 1789 N N . SER A 1 235 ? -17.177 -9.482 0.149 1.00 81.00 235 SER A N 1
ATOM 1790 C CA . SER A 1 235 ? -16.809 -10.495 -0.844 1.00 81.00 235 SER A CA 1
ATOM 1791 C C . SER A 1 235 ? -17.972 -10.864 -1.753 1.00 81.00 235 SER A C 1
ATOM 1793 O O . SER A 1 235 ? -17.740 -11.323 -2.855 1.00 81.00 235 SER A O 1
ATOM 1795 N N . ASP A 1 236 ? -19.210 -10.638 -1.322 1.00 82.88 236 ASP A N 1
ATOM 1796 C CA . ASP A 1 236 ? -20.400 -11.072 -2.051 1.00 82.88 236 ASP A CA 1
ATOM 1797 C C . ASP A 1 236 ? -20.859 -10.004 -3.063 1.00 82.88 236 ASP A C 1
ATOM 1799 O O . ASP A 1 236 ? -21.857 -10.174 -3.764 1.00 82.88 236 ASP A O 1
ATOM 1803 N N . CYS A 1 237 ? -20.112 -8.898 -3.174 1.00 82.62 237 CYS A N 1
ATOM 1804 C CA . CYS A 1 237 ? -20.317 -7.849 -4.167 1.00 82.62 237 CYS A CA 1
ATOM 1805 C C . CYS A 1 237 ? -19.763 -8.259 -5.536 1.00 82.62 237 CYS A C 1
ATOM 1807 O O . CYS A 1 237 ? -18.818 -7.656 -6.048 1.00 82.62 237 CYS A O 1
ATOM 1809 N N . HIS A 1 238 ? -20.372 -9.274 -6.138 1.00 76.81 238 HIS A N 1
ATOM 1810 C CA . HIS A 1 238 ? -20.115 -9.673 -7.517 1.00 76.81 238 HIS A CA 1
ATOM 1811 C C . HIS A 1 238 ? -21.288 -9.265 -8.413 1.00 76.81 238 HIS A C 1
ATOM 1813 O O . HIS A 1 238 ? -22.444 -9.313 -7.992 1.00 76.81 238 HIS A O 1
ATOM 1819 N N . PHE A 1 239 ? -20.973 -8.819 -9.629 1.00 58.06 239 PHE A N 1
ATOM 1820 C CA . PHE A 1 239 ? -21.928 -8.448 -10.671 1.00 58.06 239 PHE A CA 1
ATOM 1821 C C . PHE A 1 239 ? -21.458 -9.036 -11.997 1.00 58.06 239 PHE A C 1
ATOM 1823 O O . PHE A 1 239 ? -20.225 -8.988 -12.226 1.00 58.06 239 PHE A O 1
#

InterPro domains:
  IPR009011 Mannose-6-phosphate receptor binding domain superfamily [G3DSA:2.70.130.10] (25-164)
  IPR009011 Mannose-6-phosphate receptor binding domain superfamily [SSF50911] (28-159)
  IPR044865 MRH domain [PS51914] (24-160)

pLDDT: mean 75.12, std 19.2, range [29.55, 94.44]

Foldseek 3Di:
DDDDDDDDDDPPPPPPPPPPQDFQDQWDDAPQFIFHPVVAAWAWDWDDDPNWIKIKIAGRHAAPDAPPDRQARMWIDGPPHRDDRLFGRSQWDWAQLVPPPFLFIKIWGWDPDPPIAIEIERETADLVAANAHKAWDPCVVVDDPRYGYIYGYHNSRHGPDRNPDPDPDDDDDDDDDDDDDDDDDDDDDDKWKKWWKKAFPVGRVDIDIFIDIPDDDCDDVRIHTDDMDTDPDRVVNDD

Radius of gyration: 24.39 Å; chains: 1; bounding box: 66×56×70 Å

Organism: Acanthamoeba castellanii (strain ATCC 30010 / Neff) (NCBI:txid1257118)

Sequence (239 aa):
MTKSAIVATFVVLVAVSVVVQAGPICRYPVNGYLYDITPLQAYPVQWNTFGQTIVVTYHPCEPIACGNATDSAMCIYYGVQPGSSLGDFSSGHWLGSGLGNDKGFRMRFTTASLPRITTTINFTCDPSISVGALRQMPDWNNQPRYNYEFEWRTSFACPVAAYRSPSPSPTASHTPSPSPSFVPSPSPPPRVNLCCLYFAKADPNTSKTLCAVNQCPTTITGYTFSSQWQVDSCSDCHF